Protein AF-A0AAD5Y950-F1 (afdb_monomer)

pLDDT: mean 83.55, std 16.24, range [35.97, 98.5]

Solvent-accessible surface area (backbone atoms only — not comparable to full-atom values): 16868 Å² total; per-residue (Å²): 131,56,74,66,59,50,51,55,51,53,55,61,47,65,78,62,82,44,76,68,54,50,54,53,49,51,51,53,45,54,77,40,96,68,57,59,74,61,50,37,62,61,49,63,76,56,86,84,65,93,49,63,70,56,52,50,48,50,64,71,72,55,84,89,42,69,56,41,51,45,43,50,53,46,39,44,24,75,67,42,60,67,48,40,56,53,43,61,77,67,55,44,64,62,62,46,69,68,49,77,51,74,74,43,32,44,45,32,32,51,43,49,42,55,37,59,72,76,43,86,74,51,77,73,61,47,58,72,66,31,55,71,52,53,51,50,44,55,47,47,25,43,77,24,54,92,76,35,62,68,51,23,45,36,38,51,52,32,53,37,53,49,46,57,55,26,62,76,47,74,68,71,65,35,40,42,68,59,52,46,73,70,31,76,86,44,59,86,40,35,64,54,44,47,52,51,50,51,52,47,60,73,68,60,78,52,68,68,58,50,48,36,47,52,54,49,53,43,52,41,35,72,76,39,38,78,63,53,52,69,67,53,38,52,51,51,46,52,50,41,59,52,45,49,73,69,50,79,54,64,69,59,28,50,51,40,60,61,37,51,62,43,49,50,65,33,43,57,80,93,44,52,67,62,41,52,50,53,53,49,54,52,49,61,50,51,52,53,60,72,68,49,78,83,75,81,86,124

Mean predicted aligned error: 9.03 Å

Secondary structure (DSSP, 8-state):
--HHHHHHHHHHHHTT--HHHHHHHHHHHHHTT--HHHHHHHHTT-TT---HHHHHHHHHH-TT-HHHHHHHHHHHHHH-THHHHHHHHTTHHHHHHT--SHHHHHHHHHHHHHHHHH----HHHHTTT-HHHHHHHHHHHHHHTTT-HHHHHHHHHHHHHHHHHHTTS-SGGGGHHHHHHHSSTTTTTHHHHHHHHHHHHHH---HHHHHHHHHHHHHHHHH-TTSS-HHHHHHHHHHHHHHHHH---HHHHHHHHHHHHHHHHTS-TT-HHHHHHHHHHHHHHHHHHHHS------

Nearest PDB structures (foldseek):
  6r7o-assembly2_B  TM=3.510E-01  e=7.674E-02  Homo sapiens
  4ol0-assembly1_B  TM=3.324E-01  e=1.245E-01  Homo sapiens
  4xri-assembly1_A  TM=3.268E-01  e=7.344E-02  Thermochaetoides thermophila DSM 1495
  5qsz-assembly2_B  TM=3.451E-01  e=1.694E-01  Homo sapiens
  6r7o-assembly1_A  TM=3.311E-01  e=2.872E-01  Homo sapiens

Structure (mmCIF, N/CA/C/O backbone):
data_AF-A0AAD5Y950-F1
#
_entry.id   AF-A0AAD5Y950-F1
#
loop_
_atom_site.group_PDB
_atom_site.id
_atom_site.type_symbol
_atom_site.label_atom_id
_atom_site.label_alt_id
_atom_site.label_comp_id
_atom_site.label_asym_id
_atom_site.label_entity_id
_atom_site.label_seq_id
_atom_site.pdbx_PDB_ins_code
_atom_site.Cartn_x
_atom_site.Cartn_y
_atom_site.Cartn_z
_atom_site.occupancy
_atom_site.B_iso_or_equiv
_atom_site.auth_seq_id
_atom_site.auth_comp_id
_atom_site.auth_asym_id
_atom_site.auth_atom_id
_atom_site.pdbx_PDB_model_num
ATOM 1 N N . MET A 1 1 ? -10.315 -24.194 27.399 1.00 52.53 1 MET A N 1
ATOM 2 C CA . MET A 1 1 ? -11.608 -24.731 26.943 1.00 52.53 1 MET A CA 1
ATOM 3 C C . MET A 1 1 ? -11.400 -25.346 25.569 1.00 52.53 1 MET A C 1
ATOM 5 O O . MET A 1 1 ? -10.593 -24.806 24.816 1.00 52.53 1 MET A O 1
ATOM 9 N N . ASP A 1 2 ? -12.021 -26.486 25.277 1.00 59.81 2 ASP A N 1
ATOM 10 C CA . ASP A 1 2 ? -12.004 -27.083 23.931 1.00 59.81 2 ASP A CA 1
ATOM 11 C C . ASP A 1 2 ? -12.714 -26.119 22.949 1.00 59.81 2 ASP A C 1
ATOM 13 O O . ASP A 1 2 ? -13.765 -25.586 23.311 1.00 59.81 2 ASP A O 1
ATOM 17 N N . PRO A 1 3 ? -12.189 -25.832 21.738 1.00 49.59 3 PRO A N 1
ATOM 18 C CA . PRO A 1 3 ? -12.914 -25.062 20.723 1.00 49.59 3 PRO A CA 1
ATOM 19 C C . PRO A 1 3 ? -14.354 -25.542 20.494 1.00 49.59 3 PRO A C 1
ATOM 21 O O . PRO A 1 3 ? -15.238 -24.721 20.251 1.00 49.59 3 PRO A O 1
ATOM 24 N N . GLN A 1 4 ? -14.599 -26.850 20.627 1.00 54.25 4 GLN A N 1
ATOM 25 C CA . GLN A 1 4 ? -15.937 -27.422 20.507 1.00 54.25 4 GLN A CA 1
ATOM 26 C C . GLN A 1 4 ? -16.846 -27.039 21.684 1.00 54.25 4 GLN A C 1
ATOM 28 O O . GLN A 1 4 ? -18.015 -26.730 21.494 1.00 54.25 4 GLN A O 1
ATOM 33 N N . GLU A 1 5 ? -16.293 -26.972 22.892 1.00 61.84 5 GLU A N 1
ATOM 34 C CA . GLU A 1 5 ? -17.001 -26.551 24.103 1.00 61.84 5 GLU A CA 1
ATOM 35 C C . GLU A 1 5 ? -17.341 -25.050 24.068 1.00 61.84 5 GLU A C 1
ATOM 37 O O . GLU A 1 5 ? -18.404 -24.647 24.538 1.00 61.84 5 GLU A O 1
ATOM 42 N N . LEU A 1 6 ? -16.490 -24.225 23.440 1.00 58.53 6 LEU A N 1
ATOM 43 C CA . LEU A 1 6 ? -16.795 -22.816 23.161 1.00 58.53 6 LEU A CA 1
ATOM 44 C C . LEU A 1 6 ? -17.938 -22.699 22.152 1.00 58.53 6 LEU A C 1
ATOM 46 O O . LEU A 1 6 ? -18.891 -21.974 22.405 1.00 58.53 6 LEU A O 1
ATOM 50 N N . LEU A 1 7 ? -17.881 -23.446 21.048 1.00 54.62 7 LEU A N 1
ATOM 51 C CA . LEU A 1 7 ? -18.958 -23.504 20.054 1.00 54.62 7 LEU A CA 1
ATOM 52 C C . LEU A 1 7 ? -20.296 -23.943 20.665 1.00 54.62 7 LEU A C 1
ATOM 54 O O . LEU A 1 7 ? -21.321 -23.328 20.380 1.00 54.62 7 LEU A O 1
ATOM 58 N N . ASP A 1 8 ? -20.287 -24.947 21.539 1.00 65.69 8 ASP A N 1
ATOM 59 C CA . ASP A 1 8 ? -21.489 -25.439 22.215 1.00 65.69 8 ASP A CA 1
ATOM 60 C C . ASP A 1 8 ? -22.053 -24.411 23.214 1.00 65.69 8 ASP A C 1
ATOM 62 O O . ASP A 1 8 ? -23.272 -24.284 23.361 1.00 65.69 8 ASP A O 1
ATOM 66 N N . GLN A 1 9 ? -21.192 -23.649 23.901 1.00 63.41 9 GLN A N 1
ATOM 67 C CA . GLN A 1 9 ? -21.628 -22.531 24.744 1.00 63.41 9 GLN A CA 1
ATOM 68 C C . GLN A 1 9 ? -22.225 -21.406 23.895 1.00 63.41 9 GLN A C 1
ATOM 70 O O . GLN A 1 9 ? -23.341 -20.969 24.163 1.00 63.41 9 GLN A O 1
ATOM 75 N N . LEU A 1 10 ? -21.545 -21.005 22.822 1.00 56.81 10 LEU A N 1
ATOM 76 C CA . LEU A 1 10 ? -22.013 -19.983 21.883 1.00 56.81 10 LEU A CA 1
ATOM 77 C C . LEU A 1 10 ? -23.361 -20.355 21.246 1.00 56.81 10 LEU A C 1
ATOM 79 O O . LEU A 1 10 ? -24.237 -19.503 21.115 1.00 56.81 10 LEU A O 1
ATOM 83 N N . GLN A 1 11 ? -23.577 -21.633 20.918 1.00 59.22 11 GLN A N 1
ATOM 84 C CA . GLN A 1 11 ? -24.864 -22.129 20.422 1.00 59.22 11 GLN A CA 1
ATOM 85 C C . GLN A 1 11 ? -25.988 -22.029 21.459 1.00 59.22 11 GLN A C 1
ATOM 87 O O . GLN A 1 11 ? -27.122 -21.746 21.083 1.00 59.22 11 GLN A O 1
ATOM 92 N N . LYS A 1 12 ? -25.703 -22.205 22.755 1.00 63.53 12 LYS A N 1
ATOM 93 C CA . LYS A 1 12 ? -26.706 -22.000 23.818 1.00 63.53 12 LYS A CA 1
ATOM 94 C C . LYS A 1 12 ? -27.090 -20.532 23.981 1.00 63.53 12 LYS A C 1
ATOM 96 O O . LYS A 1 12 ? -28.238 -20.241 24.306 1.00 63.53 12 LYS A O 1
ATOM 101 N N . TYR A 1 13 ? -26.149 -19.619 23.755 1.00 59.62 13 TYR A N 1
ATOM 102 C CA . TYR A 1 13 ? -26.415 -18.182 23.791 1.00 59.62 13 TYR A CA 1
ATOM 103 C C . TYR A 1 13 ? -27.156 -17.687 22.539 1.00 59.62 13 TYR A C 1
ATOM 105 O O . TYR A 1 13 ? -27.992 -16.790 22.642 1.00 59.62 13 TYR A O 1
ATOM 113 N N . ARG A 1 14 ? -26.950 -18.335 21.381 1.00 52.62 14 ARG A N 1
ATOM 114 C CA . ARG A 1 14 ? -27.696 -18.083 20.131 1.00 52.62 14 ARG A CA 1
ATOM 115 C C . ARG A 1 14 ? -29.216 -18.123 20.318 1.00 52.62 14 ARG A C 1
ATOM 117 O O . ARG A 1 14 ? -29.930 -17.371 19.669 1.00 52.62 14 ARG A O 1
ATOM 124 N N . GLU A 1 15 ? -29.713 -18.979 21.207 1.00 56.16 15 GLU A N 1
ATOM 125 C CA . GLU A 1 15 ? -31.152 -19.141 21.458 1.00 56.16 15 GLU A CA 1
ATOM 126 C C . GLU A 1 15 ? -31.761 -18.033 22.340 1.00 56.16 15 GLU A C 1
ATOM 128 O O . GLU A 1 15 ? -32.981 -17.989 22.496 1.00 56.16 15 GLU A O 1
ATOM 133 N N . ARG A 1 16 ? -30.941 -17.153 22.937 1.00 58.06 16 ARG A N 1
ATOM 134 C CA . ARG A 1 16 ? -31.380 -16.186 23.960 1.00 58.06 16 ARG A CA 1
ATOM 135 C C . ARG A 1 16 ? -31.439 -14.730 23.487 1.00 58.06 16 ARG A C 1
ATOM 137 O O . ARG A 1 16 ? -32.163 -13.949 24.097 1.00 58.06 16 ARG A O 1
ATOM 144 N N . SER A 1 17 ? -30.768 -14.397 22.379 1.00 56.19 17 SER A N 1
ATOM 145 C CA . SER A 1 17 ? -30.861 -13.121 21.637 1.00 56.19 17 SER A CA 1
ATOM 146 C C . SER A 1 17 ? -30.958 -11.855 22.508 1.00 56.19 17 SER A C 1
ATOM 148 O O . SER A 1 17 ? -31.754 -10.963 22.211 1.00 56.19 17 SER A O 1
ATOM 150 N N . SER A 1 18 ? -30.173 -11.753 23.585 1.00 63.94 18 SER A N 1
ATOM 151 C CA . SER A 1 18 ? -30.116 -10.548 24.420 1.00 63.94 18 SER A CA 1
ATOM 152 C C . SER A 1 18 ? -28.766 -9.830 24.302 1.00 63.94 18 SER A C 1
ATOM 154 O O . SER A 1 18 ? -27.734 -10.435 24.012 1.00 63.94 18 SER A O 1
ATOM 156 N N . ARG A 1 19 ? -28.772 -8.513 24.544 1.00 58.34 19 ARG A N 1
ATOM 157 C CA . ARG A 1 19 ? -27.564 -7.667 24.593 1.00 58.34 19 ARG A CA 1
ATOM 158 C C . ARG A 1 19 ? -26.580 -8.123 25.682 1.00 58.34 19 ARG A C 1
ATOM 160 O O . ARG A 1 19 ? -25.374 -8.030 25.493 1.00 58.34 19 ARG A O 1
ATOM 167 N N . GLU A 1 20 ? -27.092 -8.637 26.797 1.00 63.78 20 GLU A N 1
ATOM 168 C CA . GLU A 1 20 ? -26.299 -9.121 27.936 1.00 63.78 20 GLU A CA 1
ATOM 169 C C . GLU A 1 20 ? -25.560 -10.422 27.592 1.00 63.78 20 GLU A C 1
ATOM 171 O O . GLU A 1 20 ? -24.371 -10.545 27.884 1.00 63.78 20 GLU A O 1
ATOM 176 N N . ASP A 1 21 ? -26.217 -11.336 26.868 1.00 63.41 21 ASP A N 1
ATOM 177 C CA . ASP A 1 21 ? -25.585 -12.560 26.360 1.00 63.41 21 ASP A CA 1
ATOM 178 C C . ASP A 1 21 ? -24.446 -12.238 25.375 1.00 63.41 21 ASP A C 1
ATOM 180 O O . ASP A 1 21 ? -23.424 -12.918 25.358 1.00 63.41 21 ASP A O 1
ATOM 184 N N . PHE A 1 22 ? -24.580 -11.180 24.566 1.00 62.47 22 PHE A N 1
ATOM 185 C CA . PHE A 1 22 ? -23.527 -10.756 23.636 1.00 62.47 22 PHE A CA 1
ATOM 186 C C . PHE A 1 22 ? -22.272 -10.243 24.353 1.00 62.47 22 PHE A C 1
ATOM 188 O O . PHE A 1 22 ? -21.157 -10.585 23.958 1.00 62.47 22 PHE A O 1
ATOM 195 N N . ILE A 1 23 ? -22.440 -9.459 25.420 1.00 62.59 23 ILE A N 1
ATOM 196 C CA . ILE A 1 23 ? -21.320 -8.984 26.243 1.00 62.59 23 ILE A CA 1
ATOM 197 C C . ILE A 1 23 ? -20.610 -10.175 26.897 1.00 62.59 23 ILE A C 1
ATOM 199 O O . ILE A 1 23 ? -19.383 -10.235 26.877 1.00 62.59 23 ILE A O 1
ATOM 203 N N . GLU A 1 24 ? -21.364 -11.155 27.402 1.00 66.50 24 GLU A N 1
ATOM 204 C CA . GLU A 1 24 ? -20.800 -12.367 28.005 1.00 66.50 24 GLU A CA 1
ATOM 205 C C . GLU A 1 24 ? -20.052 -13.229 26.970 1.00 66.50 24 GLU A C 1
ATOM 207 O O . GLU A 1 24 ? -18.963 -13.724 27.255 1.00 66.50 24 GLU A O 1
ATOM 212 N N . ILE A 1 25 ? -20.568 -13.337 25.737 1.00 66.44 25 ILE A N 1
ATOM 213 C CA . ILE A 1 25 ? -19.871 -13.974 24.607 1.00 66.44 25 ILE A CA 1
ATOM 214 C C . ILE A 1 25 ? -18.559 -13.255 24.288 1.00 66.44 25 ILE A C 1
ATOM 216 O O . ILE A 1 25 ? -17.538 -13.914 24.097 1.00 66.44 25 ILE A O 1
ATOM 220 N N . LEU A 1 26 ? -18.574 -11.925 24.187 1.00 62.69 26 LEU A N 1
ATOM 221 C CA . LEU A 1 26 ? -17.378 -11.152 23.866 1.00 62.69 26 LEU A CA 1
ATOM 222 C C . LEU A 1 26 ? -16.332 -11.237 24.981 1.00 62.69 26 LEU A C 1
ATOM 224 O O . LEU A 1 26 ? -15.149 -11.367 24.671 1.00 62.69 26 LEU A O 1
ATOM 228 N N . ASP A 1 27 ? -16.749 -11.234 26.249 1.00 64.25 27 ASP A N 1
ATOM 229 C CA . ASP A 1 27 ? -15.859 -11.458 27.391 1.00 64.25 27 ASP A CA 1
ATOM 230 C C . ASP A 1 27 ? -15.245 -12.866 27.328 1.00 64.25 27 ASP A C 1
ATOM 232 O O . ASP A 1 27 ? -14.020 -13.010 27.352 1.00 64.25 27 ASP A O 1
ATOM 236 N N . LEU A 1 28 ? -16.058 -13.902 27.082 1.00 64.56 28 LEU A N 1
ATOM 237 C CA . LEU A 1 28 ? -15.573 -15.266 26.850 1.00 64.56 28 LEU A CA 1
ATOM 238 C C . LEU A 1 28 ? -14.563 -15.318 25.700 1.00 64.56 28 LEU A C 1
ATOM 240 O O . LEU A 1 28 ? -13.475 -15.868 25.853 1.00 64.56 28 LEU A O 1
ATOM 244 N N . VAL A 1 29 ? -14.877 -14.728 24.548 1.00 62.72 29 VAL A N 1
ATOM 245 C CA . VAL A 1 29 ? -13.967 -14.731 23.400 1.00 62.72 29 VAL A CA 1
ATOM 246 C C . VAL A 1 29 ? -12.700 -13.922 23.682 1.00 62.72 29 VAL A C 1
ATOM 248 O O . VAL A 1 29 ? -11.631 -14.338 23.255 1.00 62.72 29 VAL A O 1
ATOM 251 N N . SER A 1 30 ? -12.756 -12.830 24.446 1.00 58.62 30 SER A N 1
ATOM 252 C CA . SER A 1 30 ? -11.560 -12.066 24.833 1.00 58.62 30 SER A CA 1
ATOM 253 C C . SER A 1 30 ? -10.592 -12.881 25.709 1.00 58.62 30 SER A C 1
ATOM 255 O O . SER A 1 30 ? -9.366 -12.743 25.603 1.00 58.62 30 SER A O 1
ATOM 257 N N . GLN A 1 31 ? -11.142 -13.783 26.530 1.00 62.22 31 GLN A N 1
ATOM 258 C CA . GLN A 1 31 ? -10.400 -14.670 27.426 1.00 62.22 31 GLN A CA 1
ATOM 259 C C . GLN A 1 31 ? -9.762 -15.860 26.690 1.00 62.22 31 GLN A C 1
ATOM 261 O O . GLN A 1 31 ? -8.822 -16.474 27.205 1.00 62.22 31 GLN A O 1
ATOM 266 N N . TYR A 1 32 ? -10.221 -16.179 25.474 1.00 61.38 32 TYR A N 1
ATOM 267 C CA . TYR A 1 32 ? -9.744 -17.319 24.691 1.00 61.38 32 TYR A CA 1
ATOM 268 C C . TYR A 1 32 ? -9.110 -16.890 23.361 1.00 61.38 32 TYR A C 1
ATOM 270 O O . TYR A 1 32 ? -9.490 -15.928 22.713 1.00 61.38 32 TYR A O 1
ATOM 278 N N . ASN A 1 33 ? -8.106 -17.636 22.900 1.00 53.38 33 ASN A N 1
ATOM 279 C CA . ASN A 1 33 ? -7.397 -17.333 21.652 1.00 53.38 33 ASN A CA 1
ATOM 280 C C . ASN A 1 33 ? -8.192 -17.871 20.439 1.00 53.38 33 ASN A C 1
ATOM 282 O O . ASN A 1 33 ? -7.744 -18.778 19.737 1.00 53.38 33 ASN A O 1
ATOM 286 N N . VAL A 1 34 ? -9.422 -17.382 20.266 1.00 57.78 34 VAL A N 1
ATOM 287 C CA . VAL A 1 34 ? -10.387 -17.844 19.256 1.00 57.78 34 VAL A CA 1
ATOM 288 C C . VAL A 1 34 ? -9.958 -17.360 17.870 1.00 57.78 34 VAL A C 1
ATOM 290 O O . VAL A 1 34 ? -9.510 -16.226 17.713 1.00 57.78 34 VAL A O 1
ATOM 293 N N . SER A 1 35 ? -10.061 -18.214 16.847 1.00 55.47 35 SER A N 1
ATOM 294 C CA . SER A 1 35 ? -9.712 -17.801 15.483 1.00 55.47 35 SER A CA 1
ATOM 295 C C . SER A 1 35 ? -10.759 -16.847 14.897 1.00 55.47 35 SER A C 1
ATOM 297 O O . SER A 1 35 ? -11.955 -16.993 15.155 1.00 55.47 35 SER A O 1
ATOM 299 N N . LEU A 1 36 ? -10.302 -15.913 14.055 1.00 52.31 36 LEU A N 1
ATOM 300 C CA . LEU A 1 36 ? -11.127 -14.894 13.387 1.00 52.31 36 LEU A CA 1
ATOM 301 C C . LEU A 1 36 ? -12.373 -15.495 12.715 1.00 52.31 36 LEU A C 1
ATOM 303 O O . LEU A 1 36 ? -13.484 -15.012 12.884 1.00 52.31 36 LEU A O 1
ATOM 307 N N . ARG A 1 37 ? -12.202 -16.645 12.057 1.00 52.09 37 ARG A N 1
ATOM 308 C CA . ARG A 1 37 ? -13.276 -17.365 11.365 1.00 52.09 37 ARG A CA 1
ATOM 309 C C . ARG A 1 37 ? -14.414 -17.827 12.285 1.00 52.09 37 ARG A C 1
ATOM 311 O O . ARG A 1 37 ? -15.555 -17.903 11.848 1.00 52.09 37 ARG A O 1
ATOM 318 N N . HIS A 1 38 ? -14.123 -18.171 13.541 1.00 56.59 38 HIS A N 1
ATOM 319 C CA . HIS A 1 38 ? -15.171 -18.534 14.501 1.00 56.59 38 HIS A CA 1
ATOM 320 C C . HIS A 1 38 ? -15.891 -17.290 15.030 1.00 56.59 38 HIS A C 1
ATOM 322 O O . HIS A 1 38 ? -17.100 -17.334 15.222 1.00 56.59 38 HIS A O 1
ATOM 328 N N . LEU A 1 39 ? -15.169 -16.178 15.201 1.00 59.19 39 LEU A N 1
ATOM 329 C CA . LEU A 1 39 ? -15.743 -14.879 15.557 1.00 59.19 39 LEU A CA 1
ATOM 330 C C . LEU A 1 39 ? -16.71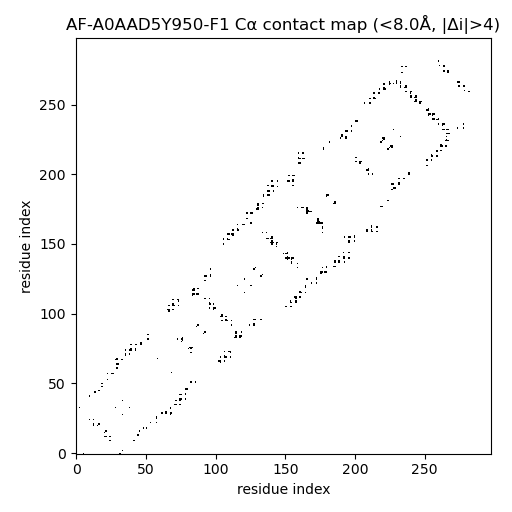3 -14.365 14.487 1.00 59.19 39 LEU A C 1
ATOM 332 O O . LEU A 1 39 ? -17.823 -13.962 14.819 1.00 59.19 39 LEU A O 1
ATOM 336 N N . GLU A 1 40 ? -16.342 -14.456 13.210 1.00 53.97 40 GLU A N 1
ATOM 337 C CA . GLU A 1 40 ? -17.200 -14.063 12.085 1.00 53.97 40 GLU A CA 1
ATOM 338 C C . GLU A 1 40 ? -18.546 -14.808 12.084 1.00 53.97 40 GLU A C 1
ATOM 340 O O . GLU A 1 40 ? -19.587 -14.184 11.894 1.00 53.97 40 GLU A O 1
ATOM 345 N N . ILE A 1 41 ? -18.546 -16.119 12.367 1.00 57.78 41 ILE A N 1
ATOM 346 C CA . ILE A 1 41 ? -19.772 -16.937 12.441 1.00 57.78 41 ILE A CA 1
ATOM 347 C C . ILE A 1 41 ? -20.681 -16.480 13.590 1.00 57.78 41 ILE A C 1
ATOM 349 O O . ILE A 1 41 ? -21.8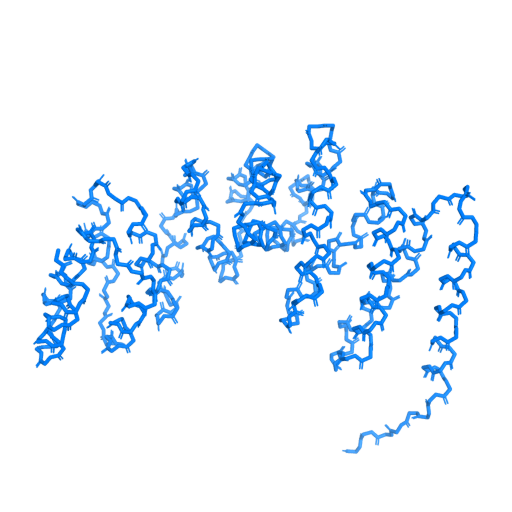98 -16.436 13.431 1.00 57.78 41 ILE A O 1
ATOM 353 N N . ILE A 1 42 ? -20.102 -16.145 14.745 1.00 57.91 42 ILE A N 1
ATOM 354 C CA . ILE A 1 42 ? -20.854 -15.695 15.925 1.00 57.91 42 ILE A CA 1
ATOM 355 C C . ILE A 1 42 ? -21.499 -14.336 15.656 1.00 57.91 42 ILE A C 1
ATOM 357 O O . ILE A 1 42 ? -22.654 -14.115 16.002 1.00 57.91 42 ILE A O 1
ATOM 361 N N . ILE A 1 43 ? -20.752 -13.429 15.029 1.00 59.16 43 ILE A N 1
ATOM 362 C CA . ILE A 1 43 ? -21.172 -12.045 14.828 1.00 59.16 43 ILE A CA 1
ATOM 363 C C . ILE A 1 43 ? -22.218 -11.919 13.710 1.00 59.16 43 ILE A C 1
ATOM 365 O O . ILE A 1 43 ? -23.137 -11.111 13.839 1.00 59.16 43 ILE A O 1
ATOM 369 N N . GLN A 1 44 ? -22.127 -12.719 12.638 1.00 56.97 44 GLN A N 1
ATOM 370 C CA . GLN A 1 44 ? -23.086 -12.700 11.517 1.00 56.97 44 GLN A CA 1
ATOM 371 C C . GLN A 1 44 ? -24.547 -12.917 11.945 1.00 56.97 44 GLN A C 1
ATOM 373 O O . GLN A 1 44 ? -25.467 -12.488 11.252 1.00 56.97 44 GLN A O 1
ATOM 378 N N . GLU A 1 45 ? -24.771 -13.538 13.100 1.00 54.97 45 GLU A N 1
ATOM 379 C CA . GLU A 1 45 ? -26.099 -13.824 13.645 1.00 54.97 45 GLU A CA 1
ATOM 380 C C . GLU A 1 45 ? -26.683 -12.655 14.477 1.00 54.97 45 GLU A C 1
ATOM 382 O O . GLU A 1 45 ? -27.818 -12.743 14.936 1.00 54.97 45 GLU A O 1
ATOM 387 N N . ILE A 1 46 ? -25.944 -11.549 14.672 1.00 55.62 46 ILE A N 1
ATOM 388 C CA . ILE A 1 46 ? -26.243 -10.487 15.664 1.00 55.62 46 ILE A CA 1
ATOM 389 C C . ILE A 1 46 ? -26.506 -9.129 14.973 1.00 55.62 46 ILE A C 1
ATOM 391 O O . ILE A 1 46 ? -26.144 -8.058 15.448 1.00 55.62 46 ILE A O 1
ATOM 395 N N . HIS A 1 47 ? -27.171 -9.155 13.817 1.00 52.06 47 HIS A N 1
ATOM 396 C CA . HIS A 1 47 ? -27.360 -7.990 12.938 1.00 52.06 47 HIS A CA 1
ATOM 397 C C . HIS A 1 47 ? -28.231 -6.840 13.504 1.00 52.06 47 HIS A C 1
ATOM 399 O O . HIS A 1 47 ? -28.382 -5.818 12.832 1.00 52.06 47 HIS A O 1
ATOM 405 N N . GLU A 1 48 ? -28.820 -6.982 14.699 1.00 51.25 48 GLU A N 1
ATOM 406 C CA . GLU A 1 48 ? -29.930 -6.132 15.170 1.00 51.25 48 GLU A CA 1
ATOM 407 C C . GLU A 1 48 ? -29.597 -5.128 16.291 1.00 51.25 48 GLU A C 1
ATOM 409 O O . GLU A 1 48 ? -30.445 -4.298 16.620 1.00 51.25 48 GLU A O 1
ATOM 414 N N . PHE A 1 49 ? -28.390 -5.130 16.867 1.00 55.19 49 PHE A N 1
ATOM 415 C CA . PHE A 1 49 ? -28.088 -4.295 18.040 1.00 55.19 49 PHE A CA 1
ATOM 416 C C . PHE A 1 49 ? -27.102 -3.150 17.743 1.00 55.19 49 PHE A C 1
ATOM 418 O O . PHE A 1 49 ? -26.073 -3.346 17.098 1.00 55.19 49 PHE A O 1
ATOM 425 N N . ASP A 1 50 ? -27.378 -1.947 18.265 1.00 58.25 50 ASP A N 1
ATOM 426 C CA . ASP A 1 50 ? -26.397 -0.850 18.324 1.00 58.25 50 ASP A CA 1
ATOM 427 C C . ASP A 1 50 ? -25.412 -1.107 19.477 1.00 58.25 50 ASP A C 1
ATOM 429 O O . ASP A 1 50 ? -25.567 -0.605 20.587 1.00 58.25 50 ASP A O 1
ATOM 433 N N . ILE A 1 51 ? -24.440 -1.980 19.215 1.00 61.59 51 ILE A N 1
ATOM 434 C CA . ILE A 1 51 ? -23.491 -2.535 20.200 1.00 61.59 51 ILE A CA 1
ATOM 435 C C . ILE A 1 51 ? -22.205 -1.724 20.347 1.00 61.59 51 ILE A C 1
ATOM 437 O O . ILE A 1 51 ? -21.287 -2.152 21.038 1.00 61.59 51 ILE A O 1
ATOM 441 N N . PHE A 1 52 ? -22.084 -0.568 19.690 1.00 57.97 52 PHE A N 1
ATOM 442 C CA . PHE A 1 52 ? -20.810 0.157 19.673 1.00 57.97 52 PHE A CA 1
ATOM 443 C C . PHE A 1 52 ? -20.375 0.637 21.063 1.00 57.97 52 PHE A C 1
ATOM 445 O O . PHE A 1 52 ? -19.212 0.478 21.425 1.00 57.97 52 PHE A O 1
ATOM 452 N N . ASP A 1 53 ? -21.310 1.142 21.870 1.00 60.59 53 ASP A N 1
ATOM 453 C CA . ASP A 1 53 ? -21.013 1.557 23.245 1.00 60.59 53 ASP A CA 1
ATOM 454 C C . ASP A 1 53 ? -20.622 0.361 24.134 1.00 60.59 53 ASP A C 1
ATOM 456 O O . ASP A 1 53 ? -19.780 0.502 25.019 1.00 60.59 53 ASP A O 1
ATOM 460 N N . ASP A 1 54 ? -21.161 -0.833 23.862 1.00 58.66 54 ASP A N 1
ATOM 461 C CA . ASP A 1 54 ? -20.792 -2.064 24.578 1.00 58.66 54 ASP A CA 1
ATOM 462 C C . ASP A 1 54 ? -19.409 -2.561 24.162 1.00 58.66 54 ASP A C 1
ATOM 464 O O . ASP A 1 54 ? -18.602 -2.935 25.006 1.00 58.66 54 ASP A O 1
ATOM 468 N N . ILE A 1 55 ? -19.096 -2.501 22.865 1.00 58.72 55 ILE A N 1
ATOM 469 C CA . ILE A 1 55 ? -17.760 -2.785 22.333 1.00 58.72 55 ILE A CA 1
ATOM 470 C C . ILE A 1 55 ? -16.743 -1.837 22.969 1.00 58.72 55 ILE A C 1
ATOM 472 O O . ILE A 1 55 ? -15.655 -2.267 23.346 1.00 58.72 55 ILE A O 1
ATOM 476 N N . LYS A 1 56 ? -17.091 -0.559 23.141 1.00 58.41 56 LYS A N 1
ATOM 477 C CA . LYS A 1 56 ? -16.248 0.429 23.817 1.00 58.41 56 LYS A CA 1
ATOM 478 C C . LYS A 1 56 ? -16.045 0.112 25.298 1.00 58.41 56 LYS A C 1
ATOM 480 O O . LYS A 1 56 ? -14.947 0.304 25.817 1.00 58.41 56 LYS A O 1
ATOM 485 N N . LEU A 1 57 ? -17.077 -0.378 25.980 1.00 56.22 57 LEU A N 1
ATOM 486 C CA . LEU A 1 57 ? -16.976 -0.815 27.372 1.00 56.22 57 LEU A CA 1
ATOM 487 C C . LEU A 1 57 ? -16.037 -2.027 27.496 1.00 56.22 57 LEU A C 1
ATOM 489 O O . LEU A 1 57 ? -15.105 -2.011 28.291 1.00 56.22 57 LEU A O 1
ATOM 493 N N . ILE A 1 58 ? -16.205 -3.021 26.621 1.00 52.38 58 ILE A N 1
ATOM 494 C CA . ILE A 1 58 ? -15.402 -4.253 26.580 1.00 52.38 58 ILE A CA 1
ATOM 495 C C . ILE A 1 58 ? -13.938 -3.945 26.241 1.00 52.38 58 ILE A C 1
ATOM 497 O O . ILE A 1 58 ? -13.026 -4.405 26.923 1.00 52.38 58 ILE A O 1
ATOM 501 N N . THR A 1 59 ? -13.700 -3.109 25.229 1.00 53.47 59 THR A N 1
ATOM 502 C CA . THR A 1 59 ? -12.346 -2.721 24.803 1.00 53.47 59 THR A CA 1
ATOM 503 C C . THR A 1 59 ? -11.612 -1.860 25.836 1.00 53.47 59 THR A C 1
ATOM 505 O O . THR A 1 59 ? -10.391 -1.982 25.944 1.00 53.47 59 THR A O 1
ATOM 508 N N . ASN A 1 60 ? -12.320 -1.034 26.620 1.00 53.00 60 ASN A N 1
ATOM 509 C CA . ASN A 1 60 ? -11.726 -0.216 27.686 1.00 53.00 60 ASN A CA 1
ATOM 510 C C . ASN A 1 60 ? -11.522 -0.971 29.011 1.00 53.00 60 ASN A C 1
ATOM 512 O O . ASN A 1 60 ? -10.599 -0.630 29.752 1.00 53.00 60 ASN A O 1
ATOM 516 N N . GLU A 1 61 ? -12.352 -1.970 29.330 1.00 48.84 61 GLU A N 1
ATOM 517 C CA . GLU A 1 61 ? -12.294 -2.687 30.614 1.00 48.84 61 GLU A CA 1
ATOM 518 C C . GLU A 1 61 ? -11.393 -3.942 30.597 1.00 48.84 61 GLU A C 1
ATOM 520 O O . GLU A 1 61 ? -10.906 -4.352 31.652 1.00 48.84 61 GLU A O 1
ATOM 525 N N . LEU A 1 62 ? -11.066 -4.518 29.431 1.00 45.16 62 LEU A N 1
ATOM 526 C CA . LEU A 1 62 ? -10.297 -5.773 29.323 1.00 45.16 62 LEU A CA 1
ATOM 527 C C . LEU A 1 62 ? -8.874 -5.571 28.776 1.00 45.16 62 LEU A C 1
ATOM 529 O O . LEU A 1 62 ? -8.533 -5.916 27.649 1.00 45.16 62 LEU A O 1
ATOM 533 N N . TYR A 1 63 ? -7.972 -5.066 29.612 1.00 51.28 63 TYR A N 1
ATOM 534 C CA . TYR A 1 63 ? -6.594 -4.755 29.209 1.00 51.28 63 TYR A CA 1
ATOM 535 C C . TYR A 1 63 ? -5.546 -5.894 29.076 1.00 51.28 63 TYR A C 1
ATOM 537 O O . TYR A 1 63 ? -4.378 -5.540 28.897 1.00 51.28 63 TYR A O 1
ATOM 545 N N . PRO A 1 64 ? -5.810 -7.223 29.111 1.00 59.00 64 PRO A N 1
ATOM 546 C CA . PRO A 1 64 ? -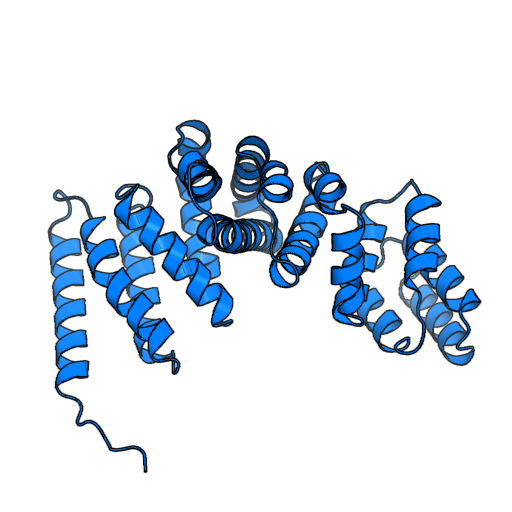4.703 -8.163 28.915 1.00 59.00 64 PRO A CA 1
ATOM 547 C C . PRO A 1 64 ? -4.451 -8.595 27.456 1.00 59.00 64 PRO A C 1
ATOM 549 O O . PRO A 1 64 ? -3.363 -9.108 27.198 1.00 59.00 64 PRO A O 1
ATOM 552 N N . ASN A 1 65 ? -5.382 -8.428 26.498 1.00 72.44 65 ASN A N 1
ATOM 553 C CA . ASN A 1 65 ? -5.255 -9.062 25.169 1.00 72.44 65 ASN A CA 1
ATOM 554 C C . ASN A 1 65 ? -5.679 -8.171 23.979 1.00 72.44 65 ASN A C 1
ATOM 556 O O . ASN A 1 65 ? -6.741 -8.355 23.382 1.00 72.44 65 ASN A O 1
ATOM 560 N N . VAL A 1 66 ? -4.799 -7.247 23.577 1.00 79.44 66 VAL A N 1
ATOM 561 C CA . VAL A 1 66 ? -4.993 -6.347 22.418 1.00 79.44 66 VAL A CA 1
ATOM 562 C C . VAL A 1 66 ? -5.316 -7.125 21.135 1.00 79.44 66 VAL A C 1
ATOM 564 O O . VAL A 1 66 ? -6.184 -6.722 20.362 1.00 79.44 66 VAL A O 1
ATOM 567 N N . SER A 1 67 ? -4.686 -8.284 20.919 1.00 80.06 67 SER A N 1
ATOM 568 C CA . SER A 1 67 ? -4.935 -9.111 19.731 1.00 80.06 67 SER A CA 1
ATOM 569 C C . SER A 1 67 ? -6.381 -9.612 19.636 1.00 80.06 67 SER A C 1
ATOM 571 O O . SER A 1 67 ? -6.905 -9.707 18.522 1.00 80.06 67 SER A O 1
ATOM 573 N N . ALA A 1 68 ? -7.026 -9.945 20.758 1.00 75.44 68 ALA A N 1
ATOM 574 C CA . ALA A 1 68 ? -8.423 -10.375 20.754 1.00 75.44 68 ALA A CA 1
ATOM 575 C C . ALA A 1 68 ? -9.352 -9.215 20.379 1.00 75.44 68 ALA A C 1
ATOM 577 O O . ALA A 1 68 ? -10.217 -9.382 19.521 1.00 75.44 68 ALA A O 1
ATOM 578 N N . HIS A 1 69 ? -9.111 -8.022 20.929 1.00 78.25 69 HIS A N 1
ATOM 579 C CA . HIS A 1 69 ? -9.892 -6.827 20.606 1.00 78.25 69 HIS A CA 1
ATOM 580 C C . HIS A 1 69 ? -9.819 -6.456 19.130 1.00 78.25 69 HIS A C 1
ATOM 582 O O . HIS A 1 69 ? -10.856 -6.275 18.499 1.00 78.25 69 HIS A O 1
ATOM 588 N N . LEU A 1 70 ? -8.617 -6.408 18.550 1.00 85.44 70 LEU A N 1
ATOM 589 C CA . LEU A 1 70 ? -8.470 -6.109 17.124 1.00 85.44 70 LEU A CA 1
ATOM 590 C C . LEU A 1 70 ? -9.179 -7.147 16.247 1.00 85.44 70 LEU A C 1
ATOM 592 O O . LEU A 1 70 ? -9.818 -6.785 15.264 1.00 85.44 70 LEU A O 1
ATOM 596 N N . SER A 1 71 ? -9.105 -8.428 16.622 1.00 82.56 71 SER A N 1
ATOM 597 C CA . SER A 1 71 ? -9.783 -9.509 15.894 1.00 82.56 71 SER A CA 1
ATOM 598 C C . SER A 1 71 ? -11.306 -9.368 15.954 1.00 82.56 71 SER A C 1
ATOM 600 O O . SER A 1 71 ? -11.982 -9.555 14.942 1.00 82.56 71 SER A O 1
ATOM 602 N N . ILE A 1 72 ? -11.839 -9.018 17.128 1.00 79.62 72 ILE A N 1
ATOM 603 C CA . ILE A 1 72 ? -13.263 -8.751 17.347 1.00 79.62 72 ILE A CA 1
ATOM 604 C C . ILE A 1 72 ? -13.704 -7.545 16.514 1.00 79.62 72 ILE A C 1
ATOM 606 O O . ILE A 1 72 ? -14.663 -7.666 15.763 1.00 79.62 72 ILE A O 1
ATOM 610 N N . LEU A 1 73 ? -12.985 -6.420 16.580 1.00 84.19 73 LEU A N 1
ATOM 611 C CA . LEU A 1 73 ? -13.304 -5.205 15.822 1.00 84.19 73 LEU A CA 1
ATOM 612 C C . LEU A 1 73 ? -13.277 -5.435 14.309 1.00 84.19 73 LEU A C 1
ATOM 614 O O . LEU A 1 73 ? -14.187 -4.994 13.609 1.00 84.19 73 LEU A O 1
ATOM 618 N N . LEU A 1 74 ? -12.269 -6.156 13.813 1.00 87.69 74 LEU A N 1
ATOM 619 C CA . LEU A 1 74 ? -12.161 -6.501 12.399 1.00 87.69 74 LEU A CA 1
ATOM 620 C C . LEU A 1 74 ? -13.349 -7.363 11.950 1.00 87.69 74 LEU A C 1
ATOM 622 O O . LEU A 1 74 ? -14.032 -7.007 10.994 1.00 87.69 74 LEU A O 1
ATOM 626 N N . SER A 1 75 ? -13.644 -8.437 12.689 1.00 80.81 75 SER A N 1
ATOM 627 C CA . SER A 1 75 ? -14.764 -9.343 12.386 1.00 80.81 75 SER A CA 1
ATOM 628 C C . SER A 1 75 ? -16.115 -8.626 12.471 1.00 80.81 75 SER A C 1
ATOM 630 O O . SER A 1 75 ? -16.997 -8.836 11.641 1.00 80.81 75 SER A O 1
ATOM 632 N N . LEU A 1 76 ? -16.275 -7.751 13.465 1.00 77.12 76 LEU A N 1
ATOM 633 C CA . LEU A 1 76 ? -17.478 -6.955 13.667 1.00 77.12 76 LEU A CA 1
ATOM 634 C C . LEU A 1 76 ? -17.707 -5.964 12.540 1.00 77.12 76 LEU A C 1
ATOM 636 O O . LEU A 1 76 ? -18.831 -5.860 12.060 1.00 77.12 76 LEU A O 1
ATOM 640 N N . GLY A 1 77 ? -16.670 -5.263 12.092 1.00 83.75 77 GLY A N 1
ATOM 641 C CA . GLY A 1 77 ? -16.800 -4.323 10.988 1.00 83.75 77 GLY A CA 1
ATOM 642 C C . GLY A 1 77 ? -17.151 -4.994 9.656 1.00 83.75 77 GLY A C 1
ATOM 643 O O . GLY A 1 77 ? -17.916 -4.418 8.886 1.00 83.75 77 GLY A O 1
ATOM 644 N N . HIS A 1 78 ? -16.720 -6.239 9.420 1.00 83.50 78 HIS A N 1
ATOM 645 C CA . HIS A 1 78 ? -17.150 -7.004 8.241 1.00 83.50 78 HIS A CA 1
ATOM 646 C C . HIS A 1 78 ? -18.658 -7.303 8.245 1.00 83.50 78 HIS A C 1
ATOM 648 O O . HIS A 1 78 ? -19.280 -7.346 7.185 1.00 83.50 78 HIS A O 1
ATOM 654 N N . VAL A 1 79 ? -19.258 -7.500 9.423 1.00 77.50 79 VAL A N 1
ATOM 655 C CA . VAL A 1 79 ? -20.701 -7.765 9.558 1.00 77.50 79 VAL A CA 1
ATOM 656 C C . VAL A 1 79 ? -21.506 -6.468 9.651 1.00 77.50 79 VAL A C 1
ATOM 658 O O . VAL A 1 79 ? -22.574 -6.338 9.056 1.00 77.50 79 VAL A O 1
ATOM 661 N N . VAL A 1 80 ? -20.980 -5.478 10.370 1.00 77.88 80 VAL A N 1
ATOM 662 C CA . VAL A 1 80 ? -21.608 -4.180 10.615 1.00 77.88 80 VAL A CA 1
ATOM 663 C C . VAL A 1 80 ? -20.645 -3.066 10.175 1.00 77.88 80 VAL A C 1
ATOM 665 O O . VAL A 1 80 ? -19.971 -2.465 11.013 1.00 77.88 80 VAL A O 1
ATOM 668 N N . PRO A 1 81 ? -20.606 -2.706 8.874 1.00 79.50 81 PRO A N 1
ATOM 669 C CA . PRO A 1 81 ? -19.632 -1.744 8.329 1.00 79.50 81 PRO A CA 1
ATOM 670 C C . PRO A 1 81 ? -19.667 -0.346 8.960 1.00 79.50 81 PRO A C 1
ATOM 672 O O . PRO A 1 81 ? -18.696 0.404 8.889 1.00 79.50 81 PRO A O 1
ATOM 675 N N . ASN A 1 82 ? -20.776 0.024 9.611 1.00 80.75 82 ASN A N 1
ATOM 676 C CA . ASN A 1 82 ? -20.865 1.269 10.378 1.00 80.75 82 ASN A CA 1
ATOM 677 C C . ASN A 1 82 ? -19.887 1.315 11.562 1.00 80.75 82 ASN A C 1
ATOM 679 O O . ASN A 1 82 ? -19.567 2.410 12.017 1.00 80.75 82 ASN A O 1
ATOM 683 N N . ILE A 1 83 ? -19.397 0.168 12.041 1.00 82.38 83 ILE A N 1
ATOM 684 C CA . ILE A 1 83 ? -18.382 0.110 13.096 1.00 82.38 83 ILE A CA 1
ATOM 685 C C . ILE A 1 83 ? -17.097 0.786 12.631 1.00 82.38 83 ILE A C 1
ATOM 687 O O . ILE A 1 83 ? -16.559 1.591 13.379 1.00 82.38 83 ILE A O 1
ATOM 691 N N . TYR A 1 84 ? -16.654 0.570 11.388 1.00 88.81 84 TYR A N 1
ATOM 692 C CA . TYR A 1 84 ? -15.461 1.245 10.869 1.00 88.81 84 TYR A CA 1
ATOM 693 C C . TYR A 1 84 ? -15.603 2.768 10.881 1.00 88.81 84 TYR A C 1
ATOM 695 O O . TYR A 1 84 ? -14.699 3.458 11.338 1.00 88.81 84 TYR A O 1
ATOM 703 N N . ARG A 1 85 ? -16.773 3.298 10.497 1.00 86.00 85 ARG A N 1
ATOM 704 C CA . ARG A 1 85 ? -17.039 4.746 10.570 1.00 86.00 85 ARG A CA 1
ATOM 705 C C . ARG A 1 85 ? -16.942 5.271 12.000 1.00 86.00 85 ARG A C 1
ATOM 707 O O . ARG A 1 85 ? -16.269 6.266 12.234 1.00 86.00 85 ARG A O 1
ATOM 714 N N . LYS A 1 86 ? -17.561 4.571 12.955 1.00 82.94 86 LYS A N 1
ATOM 715 C CA . LYS A 1 86 ? -17.501 4.957 14.370 1.00 82.94 86 LYS A CA 1
ATOM 716 C C . LYS A 1 86 ? -16.071 4.874 14.930 1.00 82.94 86 LYS A C 1
ATOM 718 O O . LYS A 1 86 ? -15.686 5.722 15.723 1.00 82.94 86 LYS A O 1
ATOM 723 N N . LEU A 1 87 ? -15.265 3.898 14.502 1.00 86.69 87 LEU A N 1
ATOM 724 C CA . LEU A 1 87 ? -13.847 3.819 14.876 1.00 86.69 87 LEU A CA 1
ATOM 725 C C . LEU A 1 87 ? -13.045 5.015 14.333 1.00 86.69 87 LEU A C 1
ATOM 727 O O . LEU A 1 87 ? -12.186 5.536 15.041 1.00 86.69 87 LEU A O 1
ATOM 731 N N . CYS A 1 88 ? -13.337 5.485 13.116 1.00 87.62 88 CYS A N 1
ATOM 732 C CA . CYS A 1 88 ? -12.721 6.702 12.578 1.00 87.62 88 CYS A CA 1
ATOM 733 C C . CYS A 1 88 ? -13.078 7.947 13.405 1.00 87.62 88 CYS A C 1
ATOM 735 O O . CYS A 1 88 ? -12.193 8.748 13.694 1.00 87.62 88 CYS A O 1
ATOM 737 N N . ASP A 1 89 ? -14.335 8.077 13.842 1.00 83.94 89 ASP A N 1
ATOM 738 C CA . ASP A 1 89 ? -14.793 9.211 14.660 1.00 83.94 89 ASP A CA 1
ATOM 739 C C . ASP A 1 89 ? -14.115 9.274 16.048 1.00 83.94 89 ASP A C 1
ATOM 741 O O . ASP A 1 89 ? -14.050 10.340 16.662 1.00 83.94 89 ASP A O 1
ATOM 745 N N . GLU A 1 90 ? -13.597 8.146 16.548 1.00 79.69 90 GLU A N 1
ATOM 746 C CA . GLU A 1 90 ? -12.981 8.023 17.878 1.00 79.69 90 GLU A CA 1
ATOM 747 C C . GLU A 1 90 ? -11.438 8.014 17.880 1.00 79.69 90 GLU A C 1
ATOM 749 O O . GLU A 1 90 ? -10.835 7.613 18.873 1.00 79.69 90 GLU A O 1
ATOM 754 N N . ASP A 1 91 ? -10.784 8.463 16.802 1.00 82.12 91 ASP A N 1
ATOM 755 C CA . ASP A 1 91 ? -9.312 8.573 16.700 1.00 82.12 91 ASP A CA 1
ATOM 756 C C . ASP A 1 91 ? -8.557 7.241 16.920 1.00 82.12 91 ASP A C 1
ATOM 758 O O . ASP A 1 91 ? -7.461 7.169 17.485 1.00 82.12 91 ASP A O 1
ATOM 762 N N . TRP A 1 92 ? -9.124 6.136 16.422 1.00 88.31 92 TRP A N 1
ATOM 763 C CA . TRP A 1 92 ? -8.459 4.828 16.477 1.00 88.31 92 TRP A CA 1
ATOM 764 C C . TRP A 1 92 ? -7.168 4.759 15.653 1.00 88.31 92 TRP A C 1
ATOM 766 O O . TRP A 1 92 ? -6.354 3.863 15.873 1.00 88.31 92 TRP A O 1
ATOM 776 N N . PHE A 1 93 ? -6.931 5.698 14.735 1.00 92.88 93 PHE A N 1
ATOM 777 C CA . PHE A 1 93 ? -5.702 5.736 13.942 1.00 92.88 93 PHE A CA 1
ATOM 778 C C . PHE A 1 93 ? -4.454 5.831 14.820 1.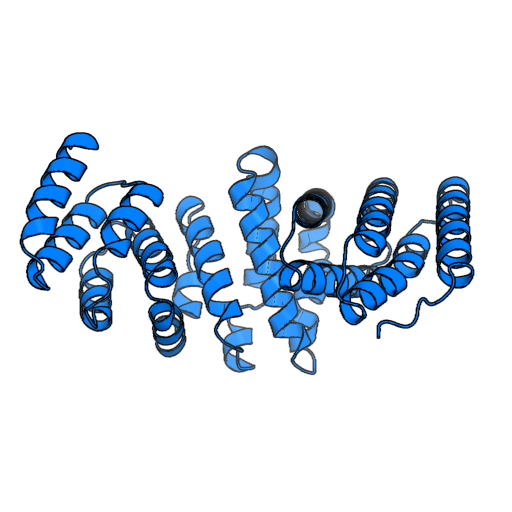00 92.88 93 PHE A C 1
ATOM 780 O O . PHE A 1 93 ? -3.515 5.061 14.619 1.00 92.88 93 PHE A O 1
ATOM 787 N N . THR A 1 94 ? -4.468 6.709 15.827 1.00 90.62 94 THR A N 1
ATOM 788 C CA . THR A 1 94 ? -3.346 6.874 16.760 1.00 90.62 94 THR A CA 1
ATOM 789 C C . THR A 1 94 ? -3.076 5.579 17.528 1.00 90.62 94 THR A C 1
ATOM 791 O O . THR A 1 94 ? -1.940 5.108 17.578 1.00 90.62 94 THR A O 1
ATOM 794 N N . VAL A 1 95 ? -4.135 4.942 18.041 1.00 89.12 95 VAL A N 1
ATOM 795 C CA . VAL A 1 95 ? -4.040 3.669 18.774 1.00 89.12 95 VAL A CA 1
ATOM 796 C C . VAL A 1 95 ? -3.414 2.584 17.901 1.00 89.12 95 VAL A C 1
ATOM 798 O O . VAL A 1 95 ? -2.490 1.902 18.334 1.00 89.12 95 VAL A O 1
ATOM 801 N N . LEU A 1 96 ? -3.890 2.435 16.663 1.00 91.94 96 LEU A N 1
ATOM 802 C CA . LEU A 1 96 ? -3.459 1.379 15.746 1.00 91.94 96 LEU A CA 1
ATOM 803 C C . LEU A 1 96 ? -2.018 1.567 15.252 1.00 91.94 96 LEU A C 1
ATOM 805 O O . LEU A 1 96 ? -1.288 0.583 15.104 1.00 91.94 96 LEU A O 1
ATOM 809 N N . VAL A 1 97 ? -1.588 2.813 15.041 1.00 93.12 97 VAL A N 1
ATOM 810 C CA . VAL A 1 97 ? -0.223 3.168 14.613 1.00 93.12 97 VAL A CA 1
ATOM 811 C C . VAL A 1 97 ? 0.825 2.922 15.709 1.00 93.12 97 VAL A C 1
ATOM 813 O O . VAL A 1 97 ? 1.996 2.656 15.402 1.00 93.12 97 VAL A O 1
ATOM 816 N N . ASP A 1 98 ? 0.424 2.958 16.979 1.00 89.56 98 ASP A N 1
ATOM 817 C CA . ASP A 1 98 ? 1.308 2.723 18.128 1.00 89.56 98 ASP A CA 1
ATOM 818 C C . ASP A 1 98 ? 1.499 1.236 18.476 1.00 89.56 98 ASP A C 1
ATOM 820 O O . ASP A 1 98 ? 2.385 0.883 19.264 1.00 89.56 98 ASP A O 1
ATOM 824 N N . ILE A 1 99 ? 0.739 0.338 17.847 1.00 88.56 99 ILE A N 1
ATOM 825 C CA . ILE A 1 99 ? 0.885 -1.110 18.020 1.00 88.56 99 ILE A CA 1
ATOM 826 C C . ILE A 1 99 ? 2.186 -1.588 17.368 1.00 88.56 99 ILE A C 1
ATOM 828 O O . ILE A 1 99 ? 2.426 -1.378 16.183 1.00 88.56 99 ILE A O 1
ATOM 832 N N . ASN A 1 100 ? 3.035 -2.255 18.157 1.00 80.94 100 ASN A N 1
ATOM 833 C CA . ASN A 1 100 ? 4.378 -2.668 17.732 1.00 80.94 100 ASN A CA 1
ATOM 834 C C . ASN A 1 100 ? 4.643 -4.175 17.833 1.00 80.94 100 ASN A C 1
ATOM 836 O O . ASN A 1 100 ? 5.692 -4.636 17.381 1.00 80.94 100 ASN A O 1
ATOM 840 N N . SER A 1 101 ? 3.751 -4.964 18.440 1.00 86.06 101 SER A N 1
ATOM 841 C CA . SER A 1 101 ? 3.968 -6.412 18.503 1.00 86.06 101 SER A CA 1
ATOM 842 C C . SER A 1 101 ? 3.666 -7.051 17.137 1.00 86.06 101 SER A C 1
ATOM 844 O O . SER A 1 101 ? 2.702 -6.645 16.490 1.00 86.06 101 SER A O 1
ATOM 846 N N . PRO A 1 102 ? 4.425 -8.063 16.670 1.00 80.12 102 PRO A N 1
ATOM 847 C CA . PRO A 1 102 ? 4.232 -8.616 15.326 1.00 80.12 102 PRO A CA 1
ATOM 848 C C . PRO A 1 102 ? 2.810 -9.130 15.063 1.00 80.12 102 PRO A C 1
ATOM 850 O O . PRO A 1 102 ? 2.239 -8.859 14.012 1.00 80.12 102 PRO A O 1
ATOM 853 N N . ARG A 1 103 ? 2.213 -9.840 16.030 1.00 80.19 103 ARG A N 1
ATOM 854 C CA . ARG A 1 103 ? 0.862 -10.401 15.890 1.00 80.19 103 ARG A CA 1
ATOM 855 C C . ARG A 1 103 ? -0.211 -9.315 15.857 1.00 80.19 103 ARG A C 1
ATOM 857 O O . ARG A 1 103 ? -1.112 -9.374 15.027 1.00 80.19 103 ARG A O 1
ATOM 864 N N . GLU A 1 104 ? -0.132 -8.345 16.761 1.00 86.81 104 GLU A N 1
ATOM 865 C CA . GLU A 1 104 ? -1.129 -7.274 16.836 1.00 86.81 104 GLU A CA 1
ATOM 866 C C . GLU A 1 104 ? -0.956 -6.290 15.680 1.00 86.81 104 GLU A C 1
ATOM 868 O O . GLU A 1 104 ? -1.941 -5.772 15.175 1.00 86.81 104 GLU A O 1
ATOM 873 N N . SER A 1 105 ? 0.272 -6.085 15.206 1.00 90.50 105 SER A N 1
ATOM 874 C CA . SER A 1 105 ? 0.567 -5.214 14.071 1.00 90.50 105 SER A CA 1
ATOM 875 C C . SER A 1 105 ? 0.006 -5.777 12.759 1.00 90.50 105 SER A C 1
ATOM 877 O O . SER A 1 105 ? -0.482 -5.008 11.938 1.00 90.50 105 SER A O 1
ATOM 879 N N . HIS A 1 106 ? -0.056 -7.104 12.579 1.00 93.56 106 HIS A N 1
ATOM 880 C CA . HIS A 1 106 ? -0.786 -7.692 11.447 1.00 93.56 106 HIS A CA 1
ATOM 881 C C . HIS A 1 106 ? -2.278 -7.338 11.469 1.00 93.56 106 HIS A C 1
ATOM 883 O O . HIS A 1 106 ? -2.805 -6.827 10.481 1.00 93.56 106 HIS A O 1
ATOM 889 N N . LEU A 1 107 ? -2.943 -7.550 12.609 1.00 91.81 107 LEU A N 1
ATOM 890 C CA . LEU A 1 107 ? -4.358 -7.209 12.784 1.00 91.81 107 LEU A CA 1
ATOM 891 C C . LEU A 1 107 ? -4.598 -5.697 12.681 1.00 91.81 107 LEU A C 1
ATOM 893 O O . LEU A 1 107 ? -5.597 -5.275 12.107 1.00 91.81 107 LEU A O 1
ATOM 897 N N . SER A 1 108 ? -3.664 -4.891 13.189 1.00 94.50 108 SER A N 1
ATOM 898 C CA . SER A 1 108 ? -3.678 -3.436 13.056 1.00 94.50 108 SER A CA 1
ATOM 899 C C . SER A 1 108 ? -3.615 -3.019 11.589 1.00 94.50 108 SER A C 1
ATOM 901 O O . SER A 1 108 ? -4.428 -2.209 11.160 1.00 94.50 108 SER A O 1
ATOM 903 N N . HIS A 1 109 ? -2.726 -3.616 10.784 1.00 96.75 109 HIS A N 1
ATOM 904 C CA . HIS A 1 109 ? -2.654 -3.328 9.351 1.00 96.75 109 HIS A CA 1
ATOM 905 C C . HIS A 1 109 ? -3.961 -3.666 8.632 1.00 96.75 109 HIS A C 1
ATOM 907 O O . HIS A 1 109 ? -4.431 -2.859 7.837 1.00 96.75 109 HIS A O 1
ATOM 913 N N . LEU A 1 110 ? -4.557 -4.828 8.923 1.00 95.62 110 LEU A N 1
ATOM 914 C CA . LEU A 1 110 ? -5.844 -5.220 8.343 1.00 95.62 110 LEU A CA 1
ATOM 915 C C . LEU A 1 110 ? -6.950 -4.229 8.719 1.00 95.62 110 LEU A C 1
ATOM 917 O O . LEU A 1 110 ? -7.667 -3.749 7.848 1.00 95.62 110 LEU A O 1
ATOM 921 N N . LEU A 1 111 ? -7.050 -3.860 9.998 1.00 95.38 111 LEU A N 1
ATOM 922 C CA . LEU A 1 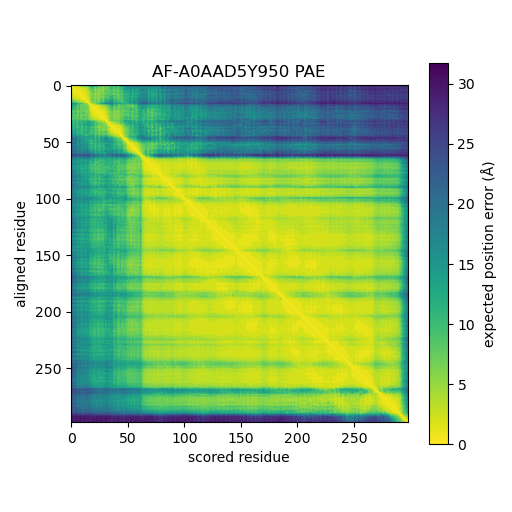111 ? -8.061 -2.910 10.450 1.00 95.38 111 LEU A CA 1
ATOM 923 C C . LEU A 1 111 ? -7.836 -1.516 9.851 1.00 95.38 111 LEU A C 1
ATOM 925 O O . LEU A 1 111 ? -8.780 -0.906 9.364 1.00 95.38 111 LEU A O 1
ATOM 929 N N . LEU A 1 112 ? -6.593 -1.027 9.814 1.00 97.44 112 LEU A N 1
ATOM 930 C CA . LEU A 1 112 ? -6.248 0.244 9.174 1.00 97.44 112 LEU A CA 1
ATOM 931 C C . LEU A 1 112 ? -6.627 0.257 7.693 1.00 97.44 112 LEU A C 1
ATOM 933 O O . LEU A 1 112 ? -7.152 1.259 7.223 1.00 97.44 112 LEU A O 1
ATOM 937 N N . VAL A 1 113 ? -6.407 -0.838 6.962 1.00 97.12 113 VAL A N 1
ATOM 938 C CA . VAL A 1 113 ? -6.826 -0.958 5.558 1.00 97.12 113 VAL A CA 1
ATOM 939 C C . VAL A 1 113 ? -8.333 -0.733 5.410 1.00 97.12 113 VAL A C 1
ATOM 941 O O . VAL A 1 113 ? -8.732 0.041 4.541 1.00 97.12 113 VAL A O 1
ATOM 944 N N . GLU A 1 114 ? -9.155 -1.335 6.270 1.00 95.75 114 GLU A N 1
ATOM 945 C CA . GLU A 1 114 ? -10.613 -1.146 6.256 1.00 95.75 114 GLU A CA 1
ATOM 946 C C . GLU A 1 114 ? -11.014 0.294 6.620 1.00 95.75 114 GLU A C 1
ATOM 948 O O . GLU A 1 114 ? -11.799 0.936 5.913 1.00 95.75 114 GLU A O 1
ATOM 953 N N . LEU A 1 115 ? -10.418 0.855 7.680 1.00 95.44 115 LEU A N 1
ATOM 954 C CA . LEU A 1 115 ? -10.697 2.230 8.110 1.00 95.44 115 LEU A CA 1
ATOM 955 C C . LEU A 1 115 ? -10.347 3.245 7.012 1.00 95.44 115 LEU A C 1
ATOM 957 O O . LEU A 1 115 ? -11.150 4.115 6.681 1.00 95.44 115 LEU A O 1
ATOM 961 N N . LEU A 1 116 ? -9.177 3.105 6.390 1.00 96.44 116 LEU A N 1
ATOM 962 C CA . LEU A 1 116 ? -8.695 4.012 5.348 1.00 96.44 116 LEU A CA 1
ATOM 963 C C . LEU A 1 116 ? -9.447 3.869 4.019 1.00 96.44 116 LEU A C 1
ATOM 965 O O . LEU A 1 116 ? -9.380 4.768 3.183 1.00 96.44 116 LEU A O 1
ATOM 969 N N . GLN A 1 117 ? -10.149 2.762 3.786 1.00 93.62 117 GLN A N 1
ATOM 970 C CA . GLN A 1 117 ? -11.043 2.632 2.634 1.00 93.62 117 GLN A CA 1
ATOM 971 C C . GLN A 1 117 ? -12.396 3.305 2.876 1.00 93.62 117 GLN A C 1
ATOM 973 O O . GLN A 1 117 ? -13.002 3.818 1.933 1.00 93.62 117 GLN A O 1
ATOM 978 N N . CYS A 1 118 ? -12.873 3.321 4.123 1.00 91.81 118 CYS A N 1
ATOM 979 C CA . CYS A 1 118 ? -14.183 3.872 4.464 1.00 91.81 118 CYS A CA 1
ATOM 980 C C . CYS A 1 118 ? -14.161 5.369 4.823 1.00 91.81 118 CYS A C 1
ATOM 982 O O . CYS A 1 118 ? -15.213 6.013 4.782 1.00 91.81 118 CYS A O 1
ATOM 984 N N . HIS A 1 119 ? -12.982 5.920 5.128 1.00 93.94 119 HIS A N 1
ATOM 985 C CA . HIS A 1 119 ? -12.791 7.302 5.569 1.00 93.94 119 HIS A CA 1
ATOM 986 C C . HIS A 1 119 ? -11.712 8.017 4.748 1.00 93.94 119 HIS A C 1
ATOM 988 O O . HIS A 1 119 ? -10.616 7.498 4.525 1.00 93.94 119 HIS A O 1
ATOM 994 N N . GLU A 1 120 ? -12.019 9.226 4.272 1.00 95.25 120 GLU A N 1
ATOM 995 C CA . GLU A 1 120 ? -11.013 10.087 3.648 1.00 95.25 120 GLU A CA 1
ATOM 996 C C . GLU A 1 120 ? -10.325 10.922 4.724 1.00 95.25 120 GLU A C 1
ATOM 998 O O . GLU A 1 120 ? -10.944 11.796 5.329 1.00 95.25 120 GLU A O 1
ATOM 1003 N N . LEU A 1 121 ? -9.026 10.692 4.908 1.00 95.75 121 LEU A N 1
ATOM 1004 C CA . LEU A 1 121 ? -8.267 11.377 5.944 1.00 95.75 121 LEU A CA 1
ATOM 1005 C C . LEU A 1 121 ? -8.113 12.870 5.652 1.00 95.75 121 LEU A C 1
ATOM 1007 O O . LEU A 1 121 ? -7.861 13.297 4.522 1.00 95.75 121 LEU A O 1
ATOM 1011 N N . THR A 1 122 ? -8.192 13.677 6.698 1.00 95.50 122 THR A N 1
ATOM 1012 C CA . THR A 1 122 ? -7.733 15.065 6.719 1.00 95.50 122 THR A CA 1
ATOM 1013 C C . THR A 1 122 ? -6.202 15.137 6.681 1.00 95.50 122 THR A C 1
ATOM 1015 O O . THR A 1 122 ? -5.503 14.154 6.927 1.00 95.50 122 THR A O 1
ATOM 1018 N N . ASN A 1 123 ? -5.646 16.321 6.396 1.00 95.31 123 ASN A N 1
ATOM 1019 C CA . ASN A 1 123 ? -4.191 16.504 6.440 1.00 95.31 123 ASN A CA 1
ATOM 1020 C C . ASN A 1 123 ? -3.623 16.236 7.844 1.00 95.31 123 ASN A C 1
ATOM 1022 O O . ASN A 1 123 ? -2.558 15.645 7.947 1.00 95.31 123 ASN A O 1
ATOM 1026 N N . SER A 1 124 ? -4.344 16.614 8.904 1.00 94.38 124 SER A N 1
ATOM 1027 C CA . SER A 1 124 ? -3.939 16.353 10.291 1.00 94.38 124 SER A CA 1
ATOM 1028 C C . SER A 1 124 ? -3.929 14.864 10.635 1.00 94.38 124 SER A C 1
ATOM 1030 O O . SER A 1 124 ? -3.003 14.401 11.284 1.00 94.38 124 SER A O 1
ATOM 1032 N N . GLU A 1 125 ? -4.912 14.086 10.173 1.00 95.50 125 GLU A N 1
ATOM 1033 C CA . GLU A 1 125 ? -4.903 12.633 10.402 1.00 95.50 125 GLU A CA 1
ATOM 1034 C C . GLU A 1 125 ? -3.786 11.947 9.600 1.00 95.50 125 GLU A C 1
ATOM 1036 O O . GLU A 1 125 ? -3.169 10.995 10.070 1.00 95.50 125 GLU A O 1
ATOM 1041 N N . LEU A 1 126 ? -3.459 12.451 8.406 1.00 96.62 126 LEU A N 1
ATOM 1042 C CA . LEU A 1 126 ? -2.336 11.936 7.617 1.00 96.62 126 LEU A CA 1
ATOM 1043 C C . LEU A 1 126 ? -0.968 12.161 8.279 1.00 96.62 126 LEU A C 1
ATOM 1045 O O . LEU A 1 126 ? -0.041 11.399 8.007 1.00 96.62 126 LEU A O 1
ATOM 1049 N N . GLU A 1 127 ? -0.827 13.148 9.168 1.00 95.69 127 GLU A N 1
ATOM 1050 C CA . GLU A 1 127 ? 0.403 13.355 9.950 1.00 95.69 127 GLU A CA 1
ATOM 1051 C C . GLU A 1 127 ? 0.667 12.215 10.952 1.00 95.69 127 GLU A C 1
ATOM 1053 O O . GLU A 1 127 ? 1.825 11.964 11.309 1.00 95.69 127 GLU A O 1
ATOM 1058 N N . ILE A 1 128 ? -0.373 11.469 11.350 1.00 96.19 128 ILE A N 1
ATOM 1059 C CA . ILE A 1 128 ? -0.242 10.245 12.158 1.00 96.19 128 ILE A CA 1
ATOM 1060 C C . ILE A 1 128 ? 0.577 9.203 11.374 1.00 96.19 128 ILE A C 1
ATOM 1062 O O . ILE A 1 128 ? 1.493 8.576 11.910 1.00 96.19 128 ILE A O 1
ATOM 1066 N N . PHE A 1 129 ? 0.332 9.097 10.064 1.00 97.44 129 PHE A N 1
ATOM 1067 C CA . PHE A 1 129 ? 1.016 8.193 9.134 1.00 97.44 129 PHE A CA 1
ATOM 1068 C C . PHE A 1 129 ? 2.316 8.794 8.575 1.00 97.44 129 PHE A C 1
ATOM 1070 O O . PHE A 1 12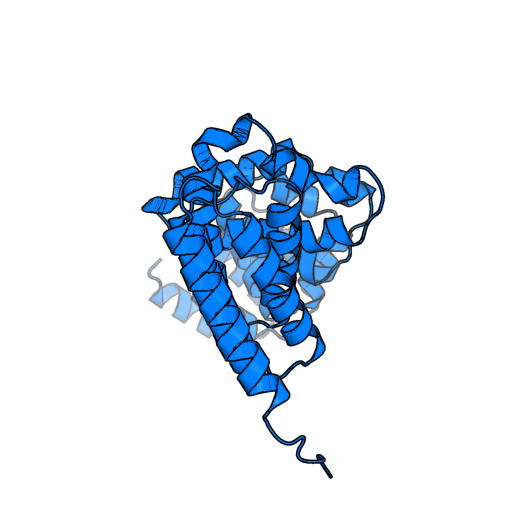9 ? 2.601 8.732 7.380 1.00 97.44 129 PHE A O 1
ATOM 1077 N N . ASN A 1 130 ? 3.128 9.395 9.442 1.00 95.88 130 ASN A N 1
ATOM 1078 C CA . ASN A 1 130 ? 4.395 10.012 9.055 1.00 95.88 130 ASN A CA 1
ATOM 1079 C C . ASN A 1 130 ? 5.435 8.998 8.531 1.00 95.88 130 ASN A C 1
ATOM 1081 O O . ASN A 1 130 ? 5.286 7.778 8.638 1.00 95.88 130 ASN A O 1
ATOM 1085 N N . SER A 1 131 ? 6.557 9.519 8.021 1.00 96.56 131 SER A N 1
ATOM 1086 C CA . SER A 1 131 ? 7.657 8.713 7.480 1.00 96.56 131 SER A CA 1
ATOM 1087 C C . SER A 1 131 ? 8.144 7.617 8.431 1.00 96.56 131 SER A C 1
ATOM 1089 O O . SER A 1 131 ? 8.431 6.518 7.975 1.00 96.56 131 SER A O 1
ATOM 1091 N N . LYS A 1 132 ? 8.178 7.859 9.750 1.00 96.31 132 LYS A N 1
ATOM 1092 C CA . LYS A 1 132 ? 8.626 6.859 10.734 1.00 96.31 132 LYS A CA 1
ATOM 1093 C C . LYS A 1 132 ? 7.672 5.667 10.806 1.00 96.31 132 LYS A C 1
ATOM 1095 O O . LYS A 1 132 ? 8.122 4.532 10.960 1.00 96.31 132 LYS A O 1
ATOM 1100 N N . TYR A 1 133 ? 6.363 5.904 10.731 1.00 97.19 133 TYR A N 1
ATOM 1101 C CA . TYR A 1 133 ? 5.391 4.816 10.668 1.00 97.19 133 TYR A CA 1
ATOM 1102 C C . TYR A 1 133 ? 5.536 4.026 9.367 1.00 97.19 133 TYR A C 1
ATOM 1104 O O . TYR A 1 133 ? 5.683 2.808 9.407 1.00 97.19 133 TYR A O 1
ATOM 1112 N N . ILE A 1 134 ? 5.597 4.714 8.227 1.00 98.00 134 ILE A N 1
ATOM 1113 C CA . ILE A 1 134 ? 5.744 4.070 6.917 1.00 98.00 134 ILE A CA 1
ATOM 1114 C C . ILE A 1 134 ? 7.028 3.229 6.851 1.00 98.00 134 ILE A C 1
ATOM 1116 O O . ILE A 1 134 ? 6.976 2.076 6.430 1.00 98.00 134 ILE A O 1
ATOM 1120 N N . THR A 1 135 ? 8.165 3.748 7.328 1.00 97.50 135 THR A N 1
ATOM 1121 C CA . THR A 1 135 ? 9.420 2.986 7.432 1.00 97.50 135 THR A CA 1
ATOM 1122 C C . THR A 1 135 ? 9.232 1.706 8.251 1.00 97.50 135 THR A C 1
ATOM 1124 O O . THR A 1 135 ? 9.734 0.656 7.863 1.00 97.50 135 THR A O 1
ATOM 1127 N N . ARG A 1 136 ? 8.470 1.748 9.350 1.00 96.25 136 ARG A N 1
ATOM 1128 C CA . ARG A 1 136 ? 8.174 0.565 10.180 1.00 96.25 136 ARG A CA 1
ATOM 1129 C C . ARG A 1 136 ? 7.333 -0.474 9.436 1.00 96.25 136 ARG A C 1
ATOM 1131 O O . ARG A 1 136 ? 7.575 -1.673 9.572 1.00 96.25 136 ARG A O 1
ATOM 1138 N N . VAL A 1 137 ? 6.374 -0.033 8.623 1.00 97.62 137 VAL A N 1
ATOM 1139 C CA . VAL A 1 137 ? 5.591 -0.930 7.758 1.00 97.62 137 VAL A CA 1
ATOM 1140 C C . VAL A 1 137 ? 6.500 -1.566 6.696 1.00 97.62 137 VAL A C 1
ATOM 1142 O O . VAL A 1 137 ? 6.450 -2.777 6.495 1.00 97.62 137 VAL A O 1
ATOM 1145 N N . CYS A 1 138 ? 7.406 -0.795 6.085 1.00 97.69 138 CYS A N 1
ATOM 1146 C CA . CYS A 1 138 ? 8.430 -1.318 5.170 1.00 97.69 138 CYS A CA 1
ATOM 1147 C C . CYS A 1 138 ? 9.357 -2.339 5.850 1.00 97.69 138 CYS A C 1
ATOM 1149 O O . CYS A 1 138 ? 9.650 -3.388 5.279 1.00 97.69 138 CYS A O 1
ATOM 1151 N N . GLN A 1 139 ? 9.780 -2.064 7.084 1.00 96.12 139 GLN A N 1
ATOM 1152 C CA . GLN A 1 139 ? 10.571 -2.997 7.879 1.00 96.12 139 GLN A CA 1
ATOM 1153 C C . GLN A 1 139 ? 9.795 -4.293 8.140 1.00 96.12 139 GLN A C 1
ATOM 1155 O O . GLN A 1 139 ? 10.344 -5.380 8.000 1.00 96.12 139 GLN A O 1
ATOM 1160 N N . THR A 1 140 ? 8.500 -4.191 8.444 1.00 95.81 140 THR A N 1
ATOM 1161 C CA . THR A 1 140 ? 7.628 -5.356 8.645 1.00 95.81 140 THR A CA 1
ATOM 1162 C C . THR A 1 140 ? 7.576 -6.244 7.402 1.00 95.81 140 THR A C 1
ATOM 1164 O O . THR A 1 140 ? 7.688 -7.463 7.520 1.00 95.81 140 THR A O 1
ATOM 1167 N N . VAL A 1 141 ? 7.453 -5.646 6.209 1.00 96.88 141 VAL A N 1
ATOM 1168 C CA . VAL A 1 141 ? 7.505 -6.378 4.932 1.00 96.88 141 VAL A CA 1
ATOM 1169 C C . VAL A 1 141 ? 8.799 -7.179 4.830 1.00 96.88 141 VAL A C 1
ATOM 1171 O O . VAL A 1 141 ? 8.740 -8.372 4.545 1.00 96.88 141 VAL A O 1
ATOM 1174 N N . TYR A 1 142 ? 9.942 -6.548 5.105 1.00 96.25 142 TYR A N 1
ATOM 1175 C CA . TYR A 1 142 ? 11.253 -7.194 5.061 1.00 96.25 142 TYR A CA 1
ATOM 1176 C C . TYR A 1 142 ? 11.390 -8.322 6.095 1.00 96.25 142 TYR A C 1
ATOM 1178 O O . TYR A 1 142 ? 11.739 -9.448 5.737 1.00 96.25 142 TYR A O 1
ATOM 1186 N N . ASP A 1 143 ? 11.057 -8.050 7.359 1.00 95.00 143 ASP A N 1
ATOM 1187 C CA . ASP A 1 143 ? 11.207 -8.999 8.468 1.00 95.00 143 ASP A CA 1
ATOM 1188 C C . ASP A 1 143 ? 10.327 -10.248 8.286 1.00 95.00 143 ASP A C 1
ATOM 1190 O O . ASP A 1 143 ? 10.705 -11.349 8.697 1.00 95.00 143 ASP A O 1
ATOM 1194 N N . GLN A 1 144 ? 9.152 -10.092 7.666 1.00 94.94 144 GLN A N 1
ATOM 1195 C CA . GLN A 1 144 ? 8.161 -11.161 7.508 1.00 94.94 144 GLN A CA 1
ATOM 1196 C C . GLN A 1 144 ? 8.169 -11.830 6.131 1.00 94.94 144 GLN A C 1
ATOM 1198 O O . GLN A 1 144 ? 7.543 -12.880 5.987 1.00 94.94 144 GLN A O 1
ATOM 1203 N N . TYR A 1 145 ? 8.923 -11.307 5.155 1.00 94.62 145 TYR A N 1
ATOM 1204 C CA . TYR A 1 145 ? 8.876 -11.736 3.750 1.00 94.62 145 TYR A CA 1
ATOM 1205 C C . TYR A 1 145 ? 8.978 -13.260 3.552 1.00 94.62 145 TYR A C 1
ATOM 1207 O O . TYR A 1 145 ? 8.233 -13.843 2.768 1.00 94.62 145 TYR A O 1
ATOM 1215 N N . TYR A 1 146 ? 9.877 -13.928 4.282 1.00 92.31 146 TYR A N 1
ATOM 1216 C CA . TYR A 1 146 ? 10.076 -15.384 4.187 1.00 92.31 146 TYR A CA 1
ATOM 1217 C C . TYR A 1 146 ? 9.323 -16.193 5.257 1.00 92.31 146 TYR A C 1
ATOM 1219 O O . TYR A 1 146 ? 9.432 -17.419 5.278 1.00 92.31 146 TYR A O 1
ATOM 1227 N N . GLN A 1 147 ? 8.614 -15.532 6.174 1.00 93.19 147 GLN A N 1
ATOM 1228 C CA . GLN A 1 147 ? 8.018 -16.156 7.361 1.00 93.19 147 GLN A CA 1
ATOM 1229 C C . GLN A 1 147 ? 6.493 -16.188 7.300 1.00 93.19 147 GLN A C 1
ATOM 1231 O O . GLN A 1 147 ? 5.887 -17.185 7.690 1.00 93.19 147 GLN A O 1
ATOM 1236 N N . ASN A 1 148 ? 5.874 -15.103 6.833 1.00 93.44 148 ASN A N 1
ATOM 1237 C CA . ASN A 1 148 ? 4.432 -14.936 6.855 1.00 93.44 148 ASN A CA 1
ATOM 1238 C C . ASN A 1 148 ? 3.962 -14.106 5.653 1.00 93.44 148 ASN A C 1
ATOM 1240 O O . ASN A 1 148 ? 3.892 -12.880 5.708 1.00 93.44 148 ASN A O 1
ATOM 1244 N N . GLU A 1 149 ? 3.611 -14.808 4.575 1.00 94.00 149 GLU A N 1
ATOM 1245 C CA . GLU A 1 149 ? 3.126 -14.211 3.327 1.00 94.00 149 GLU A CA 1
ATOM 1246 C C . GLU A 1 149 ? 1.878 -13.340 3.543 1.00 94.00 149 GLU A C 1
ATOM 1248 O O . GLU A 1 149 ? 1.784 -12.253 2.982 1.00 94.00 149 GLU A O 1
ATOM 1253 N N . GLU A 1 150 ? 0.933 -13.783 4.376 1.00 93.19 150 GLU A N 1
ATOM 1254 C CA . GLU A 1 150 ? -0.307 -13.047 4.651 1.00 93.19 150 GLU A CA 1
ATOM 1255 C C . GLU A 1 150 ? -0.020 -11.704 5.330 1.00 93.19 150 GLU A C 1
ATOM 1257 O O . GLU A 1 150 ? -0.572 -10.672 4.943 1.00 93.19 150 GLU A O 1
ATOM 1262 N N . TYR A 1 151 ? 0.912 -11.695 6.284 1.00 94.50 151 TYR A N 1
ATOM 1263 C CA . TYR A 1 151 ? 1.316 -10.472 6.962 1.00 94.50 151 TYR A CA 1
ATOM 1264 C C . TYR A 1 151 ? 2.105 -9.532 6.042 1.00 94.50 151 TYR A C 1
ATOM 1266 O O . TYR A 1 151 ? 1.846 -8.327 5.992 1.00 94.50 151 TYR A O 1
ATOM 1274 N N . THR A 1 152 ? 3.019 -10.072 5.240 1.00 96.44 152 THR A N 1
ATOM 1275 C CA . THR A 1 152 ? 3.716 -9.288 4.218 1.00 96.44 152 THR A CA 1
ATOM 1276 C C . THR A 1 152 ? 2.729 -8.652 3.234 1.00 96.44 152 THR A C 1
ATOM 1278 O O . THR A 1 152 ? 2.835 -7.458 2.947 1.00 96.44 152 THR A O 1
ATOM 1281 N N . ASN A 1 153 ? 1.728 -9.404 2.771 1.00 96.44 153 ASN A N 1
ATOM 1282 C CA . ASN A 1 153 ? 0.706 -8.891 1.864 1.00 96.44 153 ASN A CA 1
ATOM 1283 C C . ASN A 1 153 ? -0.134 -7.793 2.522 1.00 96.44 153 ASN A C 1
ATOM 1285 O O . ASN A 1 153 ? -0.347 -6.754 1.902 1.00 96.44 153 ASN A O 1
ATOM 1289 N N . SER A 1 154 ? -0.564 -7.973 3.777 1.00 96.44 154 SER A N 1
ATOM 1290 C CA . SER A 1 154 ? -1.368 -6.963 4.478 1.00 96.44 154 SER A CA 1
ATOM 1291 C C . SER A 1 154 ? -0.604 -5.649 4.666 1.00 96.44 154 SER A C 1
ATOM 1293 O O . SER A 1 154 ? -1.185 -4.574 4.533 1.00 96.44 154 SER A O 1
ATOM 1295 N N . ALA A 1 155 ? 0.709 -5.715 4.911 1.00 97.94 155 ALA A N 1
ATOM 1296 C CA . ALA A 1 155 ? 1.564 -4.535 4.988 1.00 97.94 155 ALA A CA 1
ATOM 1297 C C . ALA A 1 155 ? 1.692 -3.819 3.629 1.00 97.94 155 ALA A C 1
ATOM 1299 O O . ALA A 1 155 ? 1.586 -2.595 3.574 1.00 97.94 155 ALA A O 1
ATOM 1300 N N . ILE A 1 156 ? 1.850 -4.553 2.521 1.00 98.44 156 ILE A N 1
ATOM 1301 C CA . ILE A 1 156 ? 1.857 -3.955 1.174 1.00 98.44 156 ILE A CA 1
ATOM 1302 C C . ILE A 1 156 ? 0.507 -3.311 0.841 1.00 98.44 156 ILE A C 1
ATOM 1304 O O . ILE A 1 156 ? 0.481 -2.186 0.346 1.00 98.44 156 ILE A O 1
ATOM 1308 N N . VAL A 1 157 ? -0.610 -3.981 1.139 1.00 98.19 157 VAL A N 1
ATOM 1309 C CA . VAL A 1 157 ? -1.956 -3.428 0.915 1.00 98.19 157 VAL A CA 1
ATOM 1310 C C . VAL A 1 157 ? -2.161 -2.153 1.730 1.00 98.19 157 VAL A C 1
ATOM 1312 O O . VAL A 1 157 ? -2.660 -1.164 1.196 1.00 98.19 157 VAL A O 1
ATOM 1315 N N . LEU A 1 158 ? -1.695 -2.114 2.980 1.00 98.50 158 LEU A N 1
ATOM 1316 C CA . LEU A 1 158 ? -1.721 -0.894 3.781 1.00 98.50 158 LEU A CA 1
ATOM 1317 C C . LEU A 1 158 ? -0.939 0.250 3.119 1.00 98.50 158 LEU A C 1
ATOM 1319 O O . LEU A 1 158 ? -1.455 1.364 3.028 1.00 98.50 158 LEU A O 1
ATOM 1323 N N . LEU A 1 159 ? 0.272 -0.010 2.611 1.00 98.44 159 LEU A N 1
ATOM 1324 C CA . LEU A 1 159 ? 1.059 1.002 1.894 1.00 98.44 159 LEU A CA 1
ATOM 1325 C C . LEU A 1 159 ? 0.333 1.513 0.637 1.00 98.44 159 LEU A C 1
ATOM 1327 O O . LEU A 1 159 ? 0.377 2.710 0.357 1.00 98.44 159 LEU A O 1
ATOM 1331 N N . LEU A 1 160 ? -0.366 0.640 -0.096 1.00 98.19 160 LEU A N 1
ATOM 1332 C CA . LEU A 1 160 ? -1.164 1.023 -1.268 1.00 98.19 160 LEU A CA 1
ATOM 1333 C C . LEU A 1 160 ? -2.333 1.934 -0.896 1.00 98.19 160 LEU A C 1
ATOM 1335 O O . LEU A 1 160 ? -2.531 2.975 -1.524 1.00 98.19 160 LEU A O 1
ATOM 1339 N N . VAL A 1 161 ? -3.097 1.565 0.132 1.00 98.25 161 VAL A N 1
ATOM 1340 C CA . VAL A 1 161 ? -4.243 2.364 0.582 1.00 98.25 161 VAL A CA 1
ATOM 1341 C C . VAL A 1 161 ? -3.774 3.714 1.129 1.00 98.25 161 VAL A C 1
ATOM 1343 O O . VAL A 1 161 ? -4.359 4.744 0.793 1.00 98.25 161 VAL A O 1
ATOM 1346 N N . LEU A 1 162 ? -2.667 3.743 1.879 1.00 98.25 162 LEU A N 1
ATOM 1347 C CA . LEU A 1 162 ? -2.038 4.989 2.321 1.00 98.25 162 LEU A CA 1
ATOM 1348 C C . LEU A 1 162 ? -1.600 5.856 1.141 1.00 98.25 162 LEU A C 1
ATOM 1350 O O . LEU A 1 162 ? -1.873 7.056 1.148 1.00 98.25 162 LEU A O 1
ATOM 1354 N N . GLN A 1 163 ? -0.989 5.276 0.101 1.00 97.12 163 GLN A N 1
ATOM 1355 C CA . GLN A 1 163 ? -0.657 6.028 -1.111 1.00 97.12 163 GLN A CA 1
ATOM 1356 C C . GLN A 1 163 ? -1.898 6.672 -1.726 1.00 97.12 163 GLN A C 1
ATOM 1358 O O . GLN A 1 163 ? -1.850 7.842 -2.098 1.00 97.12 163 GLN A O 1
ATOM 1363 N N . GLY A 1 164 ? -3.005 5.930 -1.802 1.00 96.88 164 GLY A N 1
ATOM 1364 C CA . GLY A 1 164 ? -4.280 6.440 -2.301 1.00 96.88 164 GLY A CA 1
ATOM 1365 C C . GLY A 1 164 ? -4.849 7.590 -1.467 1.00 96.88 164 GLY A C 1
ATOM 1366 O O . GLY A 1 164 ? -5.534 8.458 -2.007 1.00 96.88 164 GLY A O 1
ATOM 1367 N N . GLN A 1 165 ? -4.567 7.629 -0.162 1.00 97.44 165 GLN A N 1
ATOM 1368 C CA . GLN A 1 165 ? -4.937 8.749 0.707 1.00 97.44 165 GLN A CA 1
ATOM 1369 C C . GLN A 1 165 ? -3.996 9.950 0.510 1.00 97.44 165 GLN A C 1
ATOM 1371 O O . GLN A 1 165 ? -4.473 11.073 0.334 1.00 97.44 165 GLN A O 1
ATOM 1376 N N . PHE A 1 166 ? -2.678 9.729 0.445 1.00 97.38 166 PHE A N 1
ATOM 1377 C CA . PHE A 1 166 ? -1.692 10.789 0.201 1.00 97.38 166 PHE A CA 1
ATOM 1378 C C . PHE A 1 166 ? -1.862 11.448 -1.173 1.00 97.38 166 PHE A C 1
ATOM 1380 O O . PHE A 1 166 ? -1.813 12.674 -1.275 1.00 97.38 166 PHE A O 1
ATOM 1387 N N . SER A 1 167 ? -2.121 10.670 -2.228 1.00 94.50 167 SER A N 1
ATOM 1388 C CA . SER A 1 167 ? -2.236 11.176 -3.603 1.00 94.50 167 SER A CA 1
ATOM 1389 C C . SER A 1 167 ? -3.433 12.102 -3.822 1.00 94.50 167 SER A C 1
ATOM 1391 O O . SER A 1 167 ? -3.454 12.858 -4.791 1.00 94.50 167 SER A O 1
ATOM 1393 N N . LYS A 1 168 ? -4.438 12.055 -2.937 1.00 94.69 168 LYS A N 1
ATOM 1394 C CA . LYS A 1 168 ? -5.587 12.975 -2.951 1.00 94.69 168 LYS A CA 1
ATOM 1395 C C . LYS A 1 168 ? -5.246 14.351 -2.382 1.00 94.69 168 LYS A C 1
ATOM 1397 O O . LYS A 1 168 ? -6.030 15.286 -2.539 1.00 94.69 168 LYS A O 1
ATOM 1402 N N . LYS A 1 169 ? -4.115 14.485 -1.688 1.00 95.00 169 LYS A N 1
ATOM 1403 C CA . LYS A 1 169 ? -3.694 15.728 -1.038 1.00 95.00 169 LYS A CA 1
ATOM 1404 C C . LYS A 1 169 ? -2.631 16.447 -1.861 1.00 95.00 169 LYS A C 1
ATOM 1406 O O . LYS A 1 169 ? -2.069 15.913 -2.811 1.00 95.00 169 LYS A O 1
ATOM 1411 N N . SER A 1 170 ? -2.367 17.696 -1.497 1.00 90.38 170 SER A N 1
ATOM 1412 C CA . SER A 1 170 ? -1.398 18.567 -2.167 1.00 90.38 170 SER A CA 1
ATOM 1413 C C . SER A 1 170 ? -0.215 18.899 -1.262 1.00 90.38 170 SER A C 1
ATOM 1415 O O . SER A 1 170 ? -0.367 18.952 -0.044 1.00 90.38 170 SER A O 1
ATOM 1417 N N . GLY A 1 171 ? 0.929 19.231 -1.861 1.00 90.88 171 GLY A N 1
ATOM 1418 C CA . GLY A 1 171 ? 2.134 19.630 -1.131 1.00 90.88 171 GLY A CA 1
ATOM 1419 C C . GLY A 1 171 ? 2.919 18.436 -0.595 1.00 90.88 171 GLY A C 1
ATOM 1420 O O . GLY A 1 171 ? 2.773 17.319 -1.097 1.00 90.88 171 GLY A O 1
ATOM 1421 N N . ASP A 1 172 ? 3.742 18.675 0.423 1.00 89.75 172 ASP A N 1
ATOM 1422 C CA . ASP A 1 172 ? 4.709 17.692 0.931 1.00 89.75 172 ASP A CA 1
ATOM 1423 C C . ASP A 1 172 ? 4.046 16.407 1.432 1.00 89.75 172 ASP A C 1
ATOM 1425 O O . ASP A 1 172 ? 4.571 15.315 1.220 1.00 89.75 172 ASP A O 1
ATOM 1429 N N . ILE A 1 173 ? 2.842 16.522 2.003 1.00 92.56 173 ILE A N 1
ATOM 1430 C CA . ILE A 1 173 ? 2.090 15.373 2.511 1.00 92.56 173 ILE A CA 1
ATOM 1431 C C . ILE A 1 173 ? 1.770 14.354 1.409 1.00 92.56 173 ILE A C 1
ATOM 1433 O O . ILE A 1 173 ? 1.768 13.156 1.663 1.00 92.56 173 ILE A O 1
ATOM 1437 N N . SER A 1 174 ? 1.580 14.805 0.163 1.00 93.25 174 SER A N 1
ATOM 1438 C CA . SER A 1 174 ? 1.307 13.920 -0.980 1.00 93.25 174 SER A CA 1
ATOM 1439 C C . SER A 1 174 ? 2.490 13.026 -1.355 1.00 93.25 174 SER A C 1
ATOM 1441 O O . SER A 1 174 ? 2.315 12.019 -2.038 1.00 93.25 174 SER A O 1
ATOM 1443 N N . GLN A 1 175 ? 3.697 13.403 -0.923 1.00 93.81 175 GLN A N 1
ATOM 1444 C CA . GLN A 1 175 ? 4.938 12.703 -1.232 1.00 93.81 175 GLN A CA 1
ATOM 1445 C C . GLN A 1 175 ? 5.456 11.878 -0.050 1.00 93.81 175 GLN A C 1
ATOM 1447 O O . GLN A 1 175 ? 6.503 11.259 -0.185 1.00 93.81 175 GLN A O 1
ATOM 1452 N N . THR A 1 176 ? 4.761 11.818 1.093 1.00 96.25 176 THR A N 1
ATOM 1453 C CA . THR A 1 176 ? 5.278 11.160 2.308 1.00 96.25 176 THR A CA 1
ATOM 1454 C C . THR A 1 176 ? 5.725 9.714 2.062 1.00 96.25 176 THR A C 1
ATOM 1456 O O . THR A 1 176 ? 6.852 9.365 2.418 1.00 96.25 176 THR A O 1
ATOM 1459 N N . LEU A 1 177 ? 4.900 8.885 1.408 1.00 96.69 177 LEU A N 1
ATOM 1460 C CA . LEU A 1 177 ? 5.269 7.500 1.080 1.00 96.69 177 LEU A CA 1
ATOM 1461 C C . LEU A 1 177 ? 6.431 7.433 0.079 1.00 96.69 177 LEU A C 1
ATOM 1463 O O . LEU A 1 177 ? 7.382 6.677 0.275 1.00 96.69 177 LEU A O 1
ATOM 1467 N N . LEU A 1 178 ? 6.375 8.237 -0.984 1.00 96.06 178 LEU A N 1
ATOM 1468 C CA . LEU A 1 178 ? 7.395 8.249 -2.035 1.00 96.06 178 LEU A CA 1
ATOM 1469 C C . LEU A 1 178 ? 8.753 8.720 -1.501 1.00 96.06 178 LEU A C 1
ATOM 1471 O O . LEU A 1 178 ? 9.779 8.143 -1.848 1.00 96.06 178 LEU A O 1
ATOM 1475 N N . ASN A 1 179 ? 8.764 9.681 -0.577 1.00 96.00 179 ASN A N 1
ATOM 1476 C CA . ASN A 1 179 ? 9.961 10.130 0.128 1.00 96.00 179 ASN A CA 1
ATOM 1477 C C . ASN A 1 179 ? 10.589 8.999 0.951 1.00 96.00 179 ASN A C 1
ATOM 1479 O O . ASN A 1 179 ? 11.811 8.858 0.955 1.00 96.00 179 ASN A O 1
ATOM 1483 N N . VAL A 1 180 ? 9.774 8.162 1.607 1.00 96.94 180 VAL A N 1
ATOM 1484 C CA . VAL A 1 180 ? 10.283 6.969 2.300 1.00 96.94 180 VAL A CA 1
ATOM 1485 C C . VAL A 1 180 ? 10.857 5.982 1.292 1.00 96.94 180 VAL A C 1
ATOM 1487 O O . VAL A 1 180 ? 11.979 5.528 1.485 1.00 96.94 180 VAL A O 1
ATOM 1490 N N . PHE A 1 181 ? 10.169 5.706 0.183 1.00 95.88 181 PHE A N 1
ATOM 1491 C CA . PHE A 1 181 ? 10.675 4.801 -0.855 1.00 95.88 181 PHE A CA 1
ATOM 1492 C C . PHE A 1 181 ? 11.968 5.275 -1.543 1.00 95.88 181 PHE A C 1
ATOM 1494 O O . PHE A 1 181 ? 12.803 4.457 -1.948 1.00 95.88 181 PHE A O 1
ATOM 1501 N N . GLY A 1 182 ? 12.154 6.590 -1.640 1.00 92.94 182 GLY A N 1
ATOM 1502 C CA . GLY A 1 182 ? 13.372 7.223 -2.136 1.00 92.94 182 GLY A CA 1
ATOM 1503 C C . GLY A 1 182 ? 14.514 7.299 -1.122 1.00 92.94 182 GLY A C 1
ATOM 1504 O O . GLY A 1 182 ? 15.632 7.624 -1.513 1.00 92.94 182 G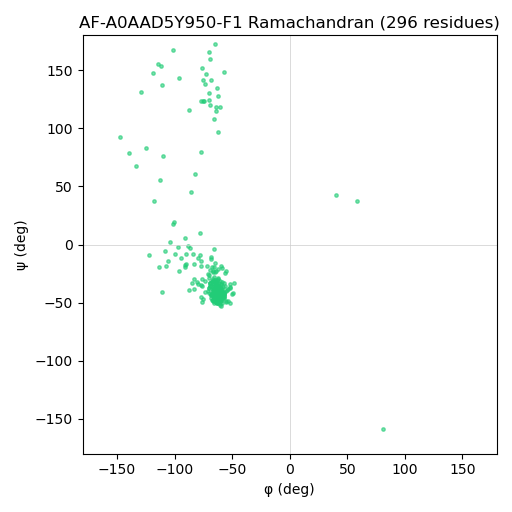LY A O 1
ATOM 1505 N N . SER A 1 183 ? 14.255 7.016 0.157 1.00 93.81 183 SER A N 1
ATOM 1506 C CA . SER A 1 183 ? 15.253 7.141 1.220 1.00 93.81 183 SER A CA 1
ATOM 1507 C C . SER A 1 183 ? 16.274 5.999 1.216 1.00 93.81 183 SER A C 1
ATOM 1509 O O . SER A 1 183 ? 15.975 4.858 0.850 1.00 93.81 183 SER A O 1
ATOM 1511 N N . ASP A 1 184 ? 17.482 6.296 1.698 1.00 90.12 184 ASP A N 1
ATOM 1512 C CA . ASP A 1 184 ? 18.532 5.290 1.897 1.00 90.12 184 ASP A CA 1
ATOM 1513 C C . ASP A 1 184 ? 18.172 4.278 2.998 1.00 90.12 184 ASP A C 1
ATOM 1515 O O . ASP A 1 184 ? 18.660 3.146 2.981 1.00 90.12 184 ASP A O 1
ATOM 1519 N N . GLU A 1 185 ? 17.288 4.656 3.930 1.00 88.06 185 GLU A N 1
ATOM 1520 C CA . GLU A 1 185 ? 16.870 3.823 5.062 1.00 88.06 185 GLU A CA 1
ATOM 1521 C C . GLU A 1 185 ? 16.263 2.501 4.586 1.00 88.06 185 GLU A C 1
ATOM 1523 O O . GLU A 1 185 ? 16.655 1.434 5.055 1.00 88.06 185 GLU A O 1
ATOM 1528 N N . ILE A 1 186 ? 15.401 2.547 3.567 1.00 92.38 186 ILE A N 1
ATOM 1529 C CA . ILE A 1 186 ? 14.789 1.338 3.007 1.00 92.38 186 ILE A CA 1
ATOM 1530 C C . ILE A 1 186 ? 15.621 0.692 1.892 1.00 92.38 186 ILE A C 1
ATOM 1532 O O . ILE A 1 186 ? 15.209 -0.320 1.325 1.00 92.38 186 ILE A O 1
ATOM 1536 N N . GLY A 1 187 ? 16.770 1.272 1.522 1.00 89.44 187 GLY A N 1
ATOM 1537 C CA . GLY A 1 187 ? 17.537 0.857 0.344 1.00 89.44 187 GLY A CA 1
ATOM 1538 C C . GLY A 1 187 ? 17.927 -0.624 0.371 1.00 89.44 187 GLY A C 1
ATOM 1539 O O . GLY A 1 187 ? 17.921 -1.289 -0.663 1.00 89.44 187 GLY A O 1
ATOM 1540 N N . HIS A 1 188 ? 18.183 -1.159 1.565 1.00 90.06 188 HIS A N 1
ATOM 1541 C CA . HIS A 1 188 ? 18.511 -2.565 1.787 1.00 90.06 188 HIS A CA 1
ATOM 1542 C C . HIS A 1 188 ? 17.289 -3.500 1.877 1.00 90.06 188 HIS A C 1
ATOM 1544 O O . HIS A 1 188 ? 17.456 -4.701 1.703 1.00 90.06 188 HIS A O 1
ATOM 1550 N N . TRP A 1 189 ? 16.079 -2.966 2.083 1.00 95.31 189 TRP A N 1
ATOM 1551 C CA . TRP A 1 189 ? 14.805 -3.709 2.077 1.00 95.31 189 TRP A CA 1
ATOM 1552 C C . TRP A 1 189 ? 14.101 -3.686 0.718 1.00 95.31 189 TRP A C 1
ATOM 1554 O O . TRP A 1 189 ? 13.130 -4.409 0.494 1.00 95.31 189 TRP A O 1
ATOM 1564 N N . ARG A 1 190 ? 14.568 -2.826 -0.195 1.00 94.06 190 ARG A N 1
ATOM 1565 C CA . ARG A 1 190 ? 13.934 -2.543 -1.487 1.00 94.06 190 ARG A CA 1
ATOM 1566 C C . ARG A 1 190 ? 13.633 -3.802 -2.294 1.00 94.06 190 ARG A C 1
ATOM 1568 O O . ARG A 1 190 ? 12.595 -3.852 -2.940 1.00 94.06 190 ARG A O 1
ATOM 1575 N N . LYS A 1 191 ? 14.514 -4.802 -2.249 1.00 94.94 191 LYS A N 1
ATOM 1576 C CA . LYS A 1 191 ? 14.340 -6.064 -2.973 1.00 94.94 191 LYS A CA 1
ATOM 1577 C C . LYS A 1 191 ? 13.141 -6.861 -2.451 1.00 94.94 191 LYS A C 1
ATOM 1579 O O . LYS A 1 191 ? 12.310 -7.306 -3.230 1.00 94.94 191 LYS A O 1
ATOM 1584 N N . GLU A 1 192 ? 13.048 -7.067 -1.145 1.00 96.62 192 GLU A N 1
ATOM 1585 C CA . GLU A 1 192 ? 11.942 -7.805 -0.531 1.00 96.62 192 GLU A CA 1
ATOM 1586 C C . GLU A 1 192 ? 10.622 -7.045 -0.709 1.00 96.62 192 GLU A C 1
ATOM 1588 O O . GLU A 1 192 ? 9.602 -7.646 -1.045 1.00 96.62 192 GLU A O 1
ATOM 1593 N N . ILE A 1 193 ? 10.654 -5.713 -0.587 1.00 96.94 193 ILE A N 1
ATOM 1594 C CA . ILE A 1 193 ? 9.491 -4.855 -0.841 1.00 96.94 193 ILE A CA 1
ATOM 1595 C C . ILE A 1 193 ? 9.048 -4.953 -2.307 1.00 96.94 193 ILE A C 1
ATOM 1597 O O . ILE A 1 193 ? 7.862 -5.158 -2.563 1.00 96.94 193 ILE A O 1
ATOM 1601 N N . SER A 1 194 ? 9.968 -4.857 -3.276 1.00 96.25 194 SER A N 1
ATOM 1602 C CA . SER A 1 194 ? 9.628 -4.927 -4.704 1.00 96.25 194 SER A CA 1
ATOM 1603 C C . SER A 1 194 ? 8.999 -6.269 -5.071 1.00 96.25 194 SER A C 1
ATOM 1605 O O . SER A 1 194 ? 7.982 -6.306 -5.766 1.00 96.25 194 SER A O 1
ATOM 1607 N N . LEU A 1 195 ? 9.551 -7.370 -4.557 1.00 97.38 195 LEU A N 1
ATOM 1608 C CA . LEU A 1 195 ? 9.014 -8.707 -4.785 1.00 97.38 195 LEU A CA 1
ATOM 1609 C C . LEU A 1 195 ? 7.634 -8.890 -4.141 1.00 97.38 195 LEU A C 1
ATOM 1611 O O . LEU A 1 195 ? 6.738 -9.441 -4.781 1.00 97.38 195 LEU A O 1
ATOM 1615 N N . ALA A 1 196 ? 7.429 -8.384 -2.921 1.00 97.88 196 ALA A N 1
ATOM 1616 C CA . ALA A 1 196 ? 6.128 -8.421 -2.255 1.00 97.88 196 ALA A CA 1
ATOM 1617 C C . ALA A 1 196 ? 5.072 -7.597 -3.015 1.00 97.88 196 ALA A C 1
ATOM 1619 O O . ALA A 1 196 ? 3.944 -8.054 -3.198 1.00 97.88 196 ALA A O 1
ATOM 1620 N N . MET A 1 197 ? 5.441 -6.424 -3.542 1.00 98.12 197 MET A N 1
ATOM 1621 C CA . MET A 1 197 ? 4.558 -5.620 -4.395 1.00 98.12 197 MET A CA 1
ATOM 1622 C C . MET A 1 197 ? 4.147 -6.367 -5.668 1.00 98.12 197 MET A C 1
ATOM 1624 O O . MET A 1 197 ? 2.965 -6.397 -6.004 1.00 98.12 197 MET A O 1
ATOM 1628 N N . ILE A 1 198 ? 5.100 -7.001 -6.360 1.00 98.00 198 ILE A N 1
ATOM 1629 C CA . ILE A 1 198 ? 4.829 -7.813 -7.561 1.00 98.00 198 ILE A CA 1
ATOM 1630 C C . ILE A 1 198 ? 3.879 -8.959 -7.235 1.00 98.00 198 ILE A C 1
ATOM 1632 O O . ILE A 1 198 ? 2.972 -9.270 -8.008 1.00 98.00 198 ILE A O 1
ATOM 1636 N N . PHE A 1 199 ? 4.093 -9.589 -6.085 1.00 97.56 199 PHE A N 1
ATOM 1637 C CA . PHE A 1 199 ? 3.294 -10.707 -5.635 1.00 97.56 199 PHE A CA 1
ATOM 1638 C C . PHE A 1 199 ? 1.837 -10.317 -5.376 1.00 97.56 199 PHE A C 1
ATOM 1640 O O . PHE A 1 199 ? 0.936 -10.963 -5.917 1.00 97.56 199 PHE A O 1
ATOM 1647 N N . VAL A 1 200 ? 1.617 -9.234 -4.622 1.00 97.56 200 VAL A N 1
ATOM 1648 C CA . VAL A 1 200 ? 0.282 -8.665 -4.391 1.00 97.56 200 VAL A CA 1
ATOM 1649 C C . VAL A 1 200 ? -0.352 -8.261 -5.721 1.00 97.56 200 VAL A C 1
ATOM 1651 O O . VAL A 1 200 ? -1.462 -8.689 -6.020 1.00 97.56 200 VAL A O 1
ATOM 1654 N N . TYR A 1 201 ? 0.375 -7.544 -6.583 1.00 97.69 201 TYR A N 1
ATOM 1655 C CA . TYR A 1 201 ? -0.141 -7.105 -7.882 1.00 97.69 201 TYR A CA 1
ATOM 1656 C C . TYR A 1 201 ? -0.593 -8.265 -8.779 1.00 97.69 201 TYR A C 1
ATOM 1658 O O . TYR A 1 201 ? -1.625 -8.179 -9.437 1.00 97.69 201 TYR A O 1
ATOM 1666 N N . ASN A 1 202 ? 0.150 -9.374 -8.797 1.00 96.88 202 ASN A N 1
ATOM 1667 C CA . ASN A 1 202 ? -0.190 -10.533 -9.621 1.00 96.88 202 ASN A CA 1
ATOM 1668 C C . ASN A 1 202 ? -1.448 -11.281 -9.139 1.00 96.88 202 ASN A C 1
ATOM 1670 O O . ASN A 1 202 ? -2.025 -12.039 -9.921 1.00 96.88 202 ASN A O 1
ATOM 1674 N N . ARG A 1 203 ? -1.831 -11.125 -7.866 1.00 95.56 203 ARG A N 1
ATOM 1675 C CA . ARG A 1 203 ? -2.963 -11.825 -7.239 1.00 95.56 203 ARG A CA 1
ATOM 1676 C C . ARG A 1 203 ? -4.188 -10.944 -7.024 1.00 95.56 203 ARG A C 1
ATOM 1678 O O . ARG A 1 203 ? -5.256 -11.481 -6.756 1.00 95.56 203 ARG A O 1
ATOM 1685 N N . GLU A 1 204 ? -4.034 -9.632 -7.132 1.00 94.44 204 GLU A N 1
ATOM 1686 C CA . GLU A 1 204 ? -5.109 -8.689 -6.869 1.00 94.44 204 GLU A CA 1
ATOM 1687 C C . GLU A 1 204 ? -6.200 -8.745 -7.947 1.00 94.44 204 GLU A C 1
ATOM 1689 O O . GLU A 1 204 ? -5.929 -8.662 -9.150 1.00 94.44 204 GLU A O 1
ATOM 1694 N N . GLU A 1 205 ? -7.449 -8.852 -7.502 1.00 91.56 205 GLU A N 1
ATOM 1695 C CA . GLU A 1 205 ? -8.634 -8.929 -8.363 1.00 91.56 205 GLU A CA 1
ATOM 1696 C C . GLU A 1 205 ? -9.544 -7.707 -8.219 1.00 91.56 205 GLU A C 1
ATOM 1698 O O . GLU A 1 205 ? -10.346 -7.425 -9.113 1.00 91.56 205 GLU A O 1
ATOM 1703 N N . SER A 1 206 ? -9.418 -6.959 -7.120 1.00 93.44 206 SER A N 1
ATOM 1704 C CA . SER A 1 206 ? -10.165 -5.730 -6.895 1.00 93.44 206 SER A CA 1
ATOM 1705 C C . SER A 1 206 ? -9.692 -4.641 -7.852 1.00 93.44 206 SER A C 1
ATOM 1707 O O . SER A 1 206 ? -8.537 -4.216 -7.808 1.00 93.44 206 SER A O 1
ATOM 1709 N N . ALA A 1 207 ? -10.604 -4.128 -8.684 1.00 93.56 207 ALA A N 1
ATOM 1710 C CA . ALA A 1 207 ? -10.313 -3.023 -9.599 1.00 93.56 207 ALA A CA 1
ATOM 1711 C C . ALA A 1 207 ? -9.776 -1.785 -8.858 1.00 93.56 207 ALA A C 1
ATOM 1713 O O . ALA A 1 207 ? -8.883 -1.109 -9.360 1.00 93.56 207 ALA A O 1
ATOM 1714 N N . TYR A 1 208 ? -10.274 -1.533 -7.643 1.00 94.00 208 TYR A N 1
ATOM 1715 C CA . TYR A 1 208 ? -9.806 -0.442 -6.790 1.00 94.00 208 TYR A CA 1
ATOM 1716 C C . TYR A 1 208 ? -8.339 -0.626 -6.379 1.00 94.00 208 TYR A C 1
ATOM 1718 O O . TYR A 1 208 ? -7.525 0.276 -6.560 1.00 94.00 208 TYR A O 1
ATOM 1726 N N . MET A 1 209 ? -7.970 -1.810 -5.888 1.00 95.62 209 MET A N 1
ATOM 1727 C CA . MET A 1 209 ? -6.587 -2.084 -5.481 1.00 95.62 209 MET A CA 1
ATOM 1728 C C . MET A 1 209 ? -5.636 -2.142 -6.680 1.00 95.62 209 MET A C 1
ATOM 1730 O O . MET A 1 209 ? -4.506 -1.661 -6.601 1.00 95.62 209 MET A O 1
ATOM 1734 N N . GLN A 1 210 ? -6.099 -2.666 -7.818 1.00 96.00 210 GLN A N 1
ATOM 1735 C CA . GLN A 1 210 ? -5.361 -2.613 -9.079 1.00 96.00 210 GLN A CA 1
ATOM 1736 C C . GLN A 1 210 ? -5.092 -1.169 -9.516 1.00 96.00 210 GLN A C 1
ATOM 1738 O O . GLN A 1 210 ? -3.984 -0.859 -9.950 1.00 96.00 210 GLN A O 1
ATOM 1743 N N . GLU A 1 211 ? -6.074 -0.277 -9.378 1.00 96.75 211 GLU A N 1
ATOM 1744 C CA . GLU A 1 211 ? -5.907 1.146 -9.665 1.00 96.75 211 GLU A CA 1
ATOM 1745 C C . GLU A 1 211 ? -4.847 1.786 -8.761 1.00 96.75 211 GLU A C 1
ATOM 1747 O O . GLU A 1 211 ? -3.921 2.420 -9.271 1.00 96.75 211 GLU A O 1
ATOM 1752 N N . LEU A 1 212 ? -4.921 1.549 -7.446 1.00 97.50 212 LEU A N 1
ATOM 1753 C CA . LEU A 1 212 ? -3.920 2.033 -6.489 1.00 97.50 212 LEU A CA 1
ATOM 1754 C C . LEU A 1 212 ? -2.514 1.509 -6.804 1.00 97.50 212 LEU A C 1
ATOM 1756 O O . LEU A 1 212 ? -1.543 2.266 -6.762 1.00 97.50 212 LEU A O 1
ATOM 1760 N N . MET A 1 213 ? -2.398 0.226 -7.155 1.00 98.00 213 MET A N 1
ATOM 1761 C CA . MET A 1 213 ? -1.126 -0.383 -7.539 1.00 98.00 213 MET A CA 1
ATOM 1762 C C . MET A 1 213 ? -0.554 0.270 -8.798 1.00 98.00 213 MET A C 1
ATOM 1764 O O . MET A 1 213 ? 0.619 0.636 -8.817 1.00 98.00 213 MET A O 1
ATOM 1768 N N . VAL A 1 214 ? -1.364 0.471 -9.839 1.00 97.81 214 VAL A N 1
ATOM 1769 C CA . VAL A 1 214 ? -0.910 1.120 -11.078 1.00 97.81 214 VAL A CA 1
ATOM 1770 C C . VAL A 1 214 ? -0.485 2.568 -10.828 1.00 97.81 214 VAL A C 1
ATOM 1772 O O . VAL A 1 214 ? 0.536 3.000 -11.372 1.00 97.81 214 VAL A O 1
ATOM 1775 N N . ASP A 1 215 ? -1.203 3.309 -9.986 1.00 97.44 215 ASP A N 1
ATOM 1776 C CA . ASP A 1 215 ? -0.855 4.690 -9.636 1.00 97.44 215 ASP A CA 1
ATOM 1777 C C . ASP A 1 215 ? 0.462 4.761 -8.834 1.00 97.44 215 ASP A C 1
ATOM 1779 O O . ASP A 1 215 ? 1.320 5.615 -9.104 1.00 97.44 215 ASP A O 1
ATOM 1783 N N . LEU A 1 216 ? 0.683 3.823 -7.903 1.00 97.75 216 LEU A N 1
ATOM 1784 C CA . LEU A 1 216 ? 1.945 3.716 -7.171 1.00 97.75 216 LEU A CA 1
ATOM 1785 C C . LEU A 1 216 ? 3.106 3.319 -8.094 1.00 97.75 216 LEU A C 1
ATOM 1787 O O . LEU A 1 216 ? 4.146 3.978 -8.082 1.00 97.75 216 LEU A O 1
ATOM 1791 N N . LEU A 1 217 ? 2.938 2.285 -8.923 1.00 98.00 217 LEU A N 1
ATOM 1792 C CA . LEU A 1 217 ? 3.957 1.841 -9.881 1.00 98.00 217 LEU A CA 1
ATOM 1793 C C . LEU A 1 217 ? 4.314 2.943 -10.881 1.00 98.00 217 LEU A C 1
ATOM 1795 O O . LEU A 1 217 ? 5.486 3.104 -11.221 1.00 98.00 217 LEU A O 1
ATOM 1799 N N . THR A 1 218 ? 3.332 3.734 -11.315 1.00 97.56 218 THR A N 1
ATOM 1800 C CA . THR A 1 218 ? 3.554 4.904 -12.176 1.00 97.56 218 THR A CA 1
ATOM 1801 C C . THR A 1 218 ? 4.441 5.924 -11.467 1.00 97.56 218 THR A C 1
ATOM 1803 O O . THR A 1 218 ? 5.454 6.355 -12.019 1.00 97.56 218 THR A O 1
ATOM 1806 N N . SER A 1 219 ? 4.106 6.263 -10.220 1.00 96.94 219 SER A N 1
ATOM 1807 C CA . SER A 1 219 ? 4.869 7.218 -9.410 1.00 96.94 219 SER A CA 1
ATOM 1808 C C . SER A 1 219 ? 6.304 6.744 -9.161 1.00 96.94 219 SER A C 1
ATOM 1810 O O . SER A 1 219 ? 7.250 7.506 -9.361 1.00 96.94 219 SER A O 1
ATOM 1812 N N . LEU A 1 220 ? 6.479 5.468 -8.805 1.00 96.69 220 LEU A N 1
ATOM 1813 C CA . LEU A 1 220 ? 7.788 4.844 -8.616 1.00 96.69 220 LEU A CA 1
ATOM 1814 C C . LEU A 1 220 ? 8.616 4.834 -9.903 1.00 96.69 220 LEU A C 1
ATOM 1816 O O . LEU A 1 220 ? 9.791 5.177 -9.863 1.00 96.69 220 LEU A O 1
ATOM 1820 N N . SER A 1 221 ? 8.012 4.492 -11.042 1.00 96.62 221 SER A N 1
ATOM 1821 C CA . SER A 1 221 ? 8.720 4.429 -12.329 1.00 96.62 221 SER A CA 1
ATOM 1822 C C . SER A 1 221 ? 9.243 5.801 -12.764 1.00 96.62 221 SER A C 1
ATOM 1824 O O . SER A 1 221 ? 10.333 5.901 -13.320 1.00 96.62 221 SER A O 1
ATOM 1826 N N . ILE A 1 222 ? 8.484 6.864 -12.474 1.00 95.62 222 ILE A N 1
ATOM 1827 C CA . ILE A 1 222 ? 8.858 8.244 -12.804 1.00 95.62 222 ILE A CA 1
ATOM 1828 C C . ILE A 1 222 ? 9.931 8.773 -11.845 1.00 95.62 222 ILE A C 1
ATOM 1830 O O . ILE A 1 222 ? 10.925 9.344 -12.291 1.00 95.62 222 ILE A O 1
ATOM 1834 N N . GLN A 1 223 ? 9.728 8.626 -10.533 1.00 95.12 223 GLN A N 1
ATOM 1835 C CA . GLN A 1 223 ? 10.591 9.261 -9.529 1.00 95.12 223 GLN A CA 1
ATOM 1836 C C . GLN A 1 223 ? 11.840 8.436 -9.204 1.00 95.12 223 GLN A C 1
ATOM 1838 O O . GLN A 1 223 ? 12.906 8.988 -8.934 1.00 95.12 223 GLN A O 1
ATOM 1843 N N . PHE A 1 224 ? 11.722 7.111 -9.253 1.00 94.62 224 PHE A N 1
ATOM 1844 C CA . PHE A 1 224 ? 12.752 6.167 -8.837 1.00 94.62 224 PHE A CA 1
ATOM 1845 C C . PHE A 1 224 ? 12.926 5.070 -9.898 1.00 94.62 224 PHE A C 1
ATOM 1847 O O . PHE A 1 224 ? 12.647 3.900 -9.634 1.00 94.62 224 PHE A O 1
ATOM 1854 N N . PRO A 1 225 ? 13.442 5.397 -11.098 1.00 92.56 225 PRO A N 1
ATOM 1855 C CA . PRO A 1 225 ? 13.530 4.444 -12.210 1.00 92.56 225 PRO A CA 1
ATOM 1856 C C . PRO A 1 225 ? 14.381 3.199 -11.904 1.00 92.56 225 PRO A C 1
ATOM 1858 O O . PRO A 1 225 ? 14.227 2.178 -12.561 1.00 92.56 225 PRO A O 1
ATOM 1861 N N . ASN A 1 226 ? 15.238 3.256 -10.879 1.00 91.62 226 ASN A N 1
ATOM 1862 C CA . ASN A 1 226 ? 16.054 2.133 -10.404 1.00 91.62 226 ASN A CA 1
ATOM 1863 C C . ASN A 1 226 ? 15.474 1.456 -9.143 1.00 91.62 226 ASN A C 1
ATOM 1865 O O . ASN A 1 226 ? 16.214 0.836 -8.375 1.00 91.62 226 ASN A O 1
ATOM 1869 N N . PHE A 1 227 ? 14.183 1.641 -8.850 1.00 94.56 227 PHE A N 1
ATOM 1870 C CA . PHE A 1 227 ? 13.534 0.993 -7.708 1.00 94.56 227 PHE A CA 1
ATOM 1871 C C . PHE A 1 227 ? 13.411 -0.522 -7.920 1.00 94.56 227 PHE A C 1
ATOM 1873 O O . PHE A 1 227 ? 13.717 -1.303 -7.025 1.00 94.56 227 PHE A O 1
ATOM 1880 N N . PHE A 1 228 ? 13.012 -0.937 -9.121 1.00 95.31 228 PHE A N 1
ATOM 1881 C CA . PHE A 1 228 ? 12.853 -2.343 -9.485 1.00 95.31 228 PHE A CA 1
ATOM 1882 C C . PHE A 1 228 ? 14.103 -2.873 -10.190 1.00 95.31 228 PHE A C 1
ATOM 1884 O O . PHE A 1 228 ? 14.715 -2.179 -11.004 1.00 95.31 228 PHE A O 1
ATOM 1891 N N . TYR A 1 229 ? 14.464 -4.131 -9.931 1.00 92.75 229 TYR A N 1
ATOM 1892 C CA . TYR A 1 229 ? 15.498 -4.805 -10.716 1.00 92.75 229 TYR A CA 1
ATOM 1893 C C . TYR A 1 229 ? 15.009 -5.079 -12.146 1.00 92.75 229 TYR A C 1
ATOM 1895 O O . TYR A 1 229 ? 13.816 -5.170 -12.418 1.00 92.75 229 TYR A O 1
ATOM 1903 N N . THR A 1 230 ? 15.925 -5.291 -13.092 1.00 90.94 230 THR A N 1
ATOM 1904 C CA . THR A 1 230 ? 15.558 -5.550 -14.500 1.00 90.94 230 THR A CA 1
ATOM 1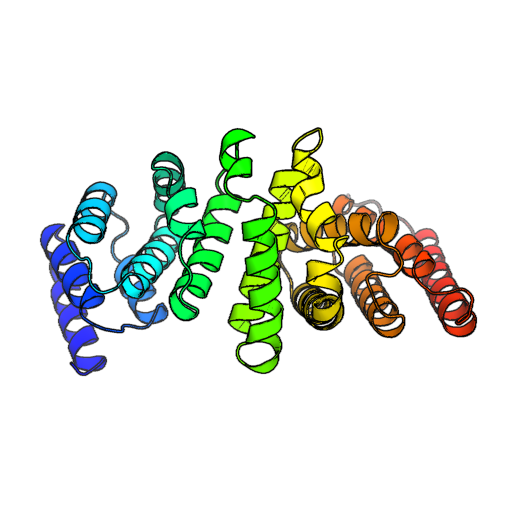905 C C . THR A 1 230 ? 14.638 -6.767 -14.679 1.00 90.94 230 THR A C 1
ATOM 1907 O O . THR A 1 230 ? 13.732 -6.745 -15.516 1.00 90.94 230 THR A O 1
ATOM 1910 N N . ASN A 1 231 ? 14.834 -7.819 -13.878 1.00 91.88 231 ASN A N 1
ATOM 1911 C CA . ASN A 1 231 ? 13.961 -8.995 -13.895 1.00 91.88 231 ASN A CA 1
ATOM 1912 C C . ASN A 1 231 ? 12.566 -8.666 -13.347 1.00 91.88 231 ASN A C 1
ATOM 1914 O O . ASN A 1 231 ? 11.572 -9.044 -13.960 1.00 91.88 231 ASN A O 1
ATOM 1918 N N . ASP A 1 232 ? 12.499 -7.905 -12.254 1.00 95.38 232 ASP A N 1
ATOM 1919 C CA . ASP A 1 232 ? 11.254 -7.434 -11.641 1.00 95.38 232 ASP A CA 1
ATOM 1920 C C . ASP A 1 232 ? 10.430 -6.607 -12.636 1.00 95.38 232 ASP A C 1
ATOM 1922 O O . ASP A 1 232 ? 9.235 -6.837 -12.794 1.00 95.38 232 ASP A O 1
ATOM 1926 N N . ILE A 1 233 ? 11.082 -5.709 -13.383 1.00 96.00 233 ILE A N 1
ATOM 1927 C CA . ILE A 1 233 ? 10.449 -4.907 -14.441 1.00 96.00 233 ILE A CA 1
ATOM 1928 C C . ILE A 1 233 ? 9.841 -5.798 -15.527 1.00 96.00 233 ILE A C 1
ATOM 1930 O O . ILE A 1 233 ? 8.742 -5.525 -16.003 1.00 96.00 233 ILE A O 1
ATOM 1934 N N . THR A 1 234 ? 10.536 -6.868 -15.917 1.00 93.38 234 THR A N 1
ATOM 1935 C CA . THR A 1 234 ? 10.035 -7.808 -16.932 1.00 93.38 234 THR A CA 1
ATOM 1936 C C . THR A 1 234 ? 8.763 -8.504 -16.438 1.00 93.38 234 THR A C 1
ATOM 1938 O O . THR A 1 234 ? 7.774 -8.562 -17.162 1.00 93.38 234 THR A O 1
ATOM 1941 N N . VAL A 1 235 ? 8.747 -8.945 -15.175 1.00 96.62 235 VAL A N 1
ATOM 1942 C CA . VAL A 1 235 ? 7.564 -9.560 -14.553 1.00 96.62 235 VAL A CA 1
ATOM 1943 C C . VAL A 1 235 ? 6.416 -8.554 -14.418 1.00 96.62 235 VAL A C 1
ATOM 1945 O O . VAL A 1 235 ? 5.283 -8.867 -14.781 1.00 96.62 235 VAL A O 1
ATOM 1948 N N . LEU A 1 236 ? 6.692 -7.331 -13.953 1.00 97.69 236 LEU A N 1
ATOM 1949 C CA . LEU A 1 236 ? 5.700 -6.254 -13.869 1.00 97.69 236 LEU A CA 1
ATOM 1950 C C . LEU A 1 236 ? 5.102 -5.924 -15.235 1.00 97.69 236 LEU A C 1
ATOM 1952 O O . LEU A 1 236 ? 3.892 -5.716 -15.341 1.00 97.69 236 LEU A O 1
ATOM 1956 N N . PHE A 1 237 ? 5.931 -5.885 -16.277 1.00 96.94 237 PHE A N 1
ATOM 1957 C CA . PHE A 1 237 ? 5.490 -5.650 -17.643 1.00 96.94 237 PHE A CA 1
ATOM 1958 C C . PHE A 1 237 ? 4.545 -6.760 -18.111 1.00 96.94 237 PHE A C 1
ATOM 1960 O O . PHE A 1 237 ? 3.466 -6.457 -18.613 1.00 96.94 237 PHE A O 1
ATOM 1967 N N . ASP A 1 238 ? 4.896 -8.028 -17.884 1.00 95.81 238 ASP A N 1
ATOM 1968 C CA . ASP A 1 238 ? 4.066 -9.173 -18.268 1.00 95.81 238 ASP A CA 1
ATOM 1969 C C . ASP A 1 238 ? 2.717 -9.186 -17.532 1.00 95.81 238 ASP A C 1
ATOM 1971 O O . ASP A 1 238 ? 1.671 -9.379 -18.162 1.00 95.81 238 ASP A O 1
ATOM 1975 N N . ILE A 1 239 ? 2.717 -8.918 -16.218 1.00 97.06 239 ILE A N 1
ATOM 1976 C CA . ILE A 1 239 ? 1.485 -8.777 -15.423 1.00 97.06 239 ILE A CA 1
ATOM 1977 C C . ILE A 1 239 ? 0.635 -7.638 -15.996 1.00 97.06 239 ILE A C 1
ATOM 1979 O O . ILE A 1 239 ? -0.517 -7.852 -16.368 1.00 97.06 239 ILE A O 1
ATOM 1983 N N . THR A 1 240 ? 1.218 -6.448 -16.161 1.00 97.19 240 THR A N 1
ATOM 1984 C CA . THR A 1 240 ? 0.514 -5.257 -16.665 1.00 97.19 240 THR A CA 1
ATOM 1985 C C . THR A 1 240 ? -0.067 -5.513 -18.061 1.00 97.19 240 THR A C 1
ATOM 1987 O O . THR A 1 240 ? -1.232 -5.213 -18.317 1.00 97.19 240 THR A O 1
ATOM 1990 N N . MET A 1 241 ? 0.693 -6.151 -18.958 1.00 94.19 241 MET A N 1
ATOM 1991 C CA . MET A 1 241 ? 0.242 -6.541 -20.299 1.00 94.19 241 MET A CA 1
ATOM 1992 C C . MET A 1 241 ? -0.934 -7.516 -20.266 1.00 94.19 241 MET A C 1
ATOM 1994 O O . MET A 1 241 ? -1.853 -7.390 -21.082 1.00 94.19 241 MET A O 1
ATOM 1998 N N . ARG A 1 242 ? -0.921 -8.494 -19.355 1.00 94.38 242 ARG A N 1
ATOM 1999 C CA . ARG A 1 242 ? -2.025 -9.444 -19.176 1.00 94.38 242 ARG A CA 1
ATOM 2000 C C . ARG A 1 242 ? -3.292 -8.729 -18.709 1.00 94.38 242 ARG A C 1
ATOM 2002 O O . ARG A 1 242 ? -4.361 -8.941 -19.291 1.00 94.38 242 ARG A O 1
ATOM 2009 N N . GLU A 1 243 ? -3.167 -7.832 -17.736 1.00 93.75 243 GLU A N 1
ATOM 2010 C CA . GLU A 1 243 ? -4.307 -7.106 -17.173 1.00 93.75 243 GLU A CA 1
ATOM 2011 C C . GLU A 1 243 ? -4.951 -6.137 -18.180 1.00 93.75 243 GLU A C 1
ATOM 2013 O O . GLU A 1 243 ? -6.179 -6.036 -18.215 1.00 93.75 243 GLU A O 1
ATOM 2018 N N . THR A 1 244 ? -4.188 -5.549 -19.120 1.00 92.06 244 THR A N 1
ATOM 2019 C CA . THR A 1 244 ? -4.780 -4.732 -20.211 1.00 92.06 244 THR A CA 1
ATOM 2020 C C . THR A 1 244 ? -5.825 -5.477 -21.048 1.00 92.06 244 THR A C 1
ATOM 2022 O O . THR A 1 244 ? -6.678 -4.844 -21.671 1.00 92.06 244 THR A O 1
ATOM 2025 N N . THR A 1 245 ? -5.763 -6.812 -21.091 1.00 88.88 245 THR A N 1
ATOM 2026 C CA . THR A 1 245 ? -6.757 -7.644 -21.786 1.00 88.88 245 THR A CA 1
ATOM 2027 C C . THR A 1 245 ? -7.849 -8.203 -20.895 1.00 88.88 245 THR A C 1
ATOM 2029 O O . THR A 1 245 ? -8.908 -8.547 -21.414 1.00 88.88 245 THR A O 1
ATOM 2032 N N . ARG A 1 246 ? -7.610 -8.311 -19.585 1.00 89.75 246 ARG A N 1
ATOM 2033 C CA . ARG A 1 246 ? -8.586 -8.844 -18.626 1.00 89.75 246 ARG A CA 1
ATOM 2034 C C . ARG A 1 246 ? -9.587 -7.771 -18.194 1.00 89.75 246 ARG A C 1
ATOM 2036 O O . ARG A 1 246 ? -10.767 -8.071 -18.031 1.00 89.75 246 ARG A O 1
ATOM 2043 N N . ILE A 1 247 ? -9.128 -6.532 -18.023 1.00 88.25 247 ILE A N 1
ATOM 2044 C CA . ILE A 1 247 ? -9.915 -5.456 -17.416 1.00 88.25 247 ILE A CA 1
ATOM 2045 C C . ILE A 1 247 ? -10.951 -4.891 -18.390 1.00 88.25 247 ILE A C 1
ATOM 2047 O O . ILE A 1 247 ? -10.632 -4.389 -19.472 1.00 88.25 247 ILE A O 1
ATOM 2051 N N . GLN A 1 248 ? -12.212 -4.924 -17.960 1.00 88.81 248 GLN A N 1
ATOM 2052 C CA . GLN A 1 248 ? -13.336 -4.377 -18.718 1.00 88.81 248 GLN A CA 1
ATOM 2053 C C . GLN A 1 248 ? -13.447 -2.856 -18.573 1.00 88.81 248 GLN A C 1
ATOM 2055 O O . GLN A 1 248 ? -13.768 -2.185 -19.554 1.00 88.81 248 GLN A O 1
ATOM 2060 N N . ASP A 1 249 ? -13.109 -2.300 -17.407 1.00 91.06 249 ASP A N 1
ATOM 2061 C CA . ASP A 1 249 ? -13.100 -0.854 -17.179 1.00 91.06 249 ASP A CA 1
ATOM 2062 C C . ASP A 1 249 ? -12.117 -0.163 -18.138 1.00 91.06 249 ASP A C 1
ATOM 2064 O O . ASP A 1 249 ? -10.913 -0.431 -18.150 1.00 91.06 249 ASP A O 1
ATOM 2068 N N . HIS A 1 250 ? -12.640 0.721 -18.987 1.00 89.75 250 HIS A N 1
ATOM 2069 C CA . HIS A 1 250 ? -11.833 1.421 -19.976 1.00 89.75 250 HIS A CA 1
ATOM 2070 C C . HIS A 1 250 ? -10.829 2.390 -19.331 1.00 89.75 250 HIS A C 1
ATOM 2072 O O . HIS A 1 250 ? -9.696 2.479 -19.797 1.00 89.75 250 HIS A O 1
ATOM 2078 N N . ASN A 1 251 ? -11.206 3.103 -18.270 1.00 92.88 251 ASN A N 1
ATOM 2079 C CA . ASN A 1 251 ? -10.341 4.084 -17.614 1.00 92.88 251 ASN A CA 1
ATOM 2080 C C . ASN A 1 251 ? -9.164 3.398 -16.930 1.00 92.88 251 ASN A C 1
ATOM 2082 O O . ASN A 1 251 ? -8.014 3.785 -17.152 1.00 92.88 251 ASN A O 1
ATOM 2086 N N . LEU A 1 252 ? -9.444 2.337 -16.174 1.00 94.38 252 LEU A N 1
ATOM 2087 C CA . LEU A 1 252 ? -8.402 1.552 -15.530 1.00 94.38 252 LEU A CA 1
ATOM 2088 C C . LEU A 1 252 ? -7.474 0.937 -16.584 1.00 94.38 252 LEU A C 1
ATOM 2090 O O . LEU A 1 252 ? -6.261 1.119 -16.522 1.00 94.38 252 LEU A O 1
ATOM 2094 N N . ARG A 1 253 ? -8.023 0.329 -17.643 1.00 94.88 253 ARG A N 1
ATOM 2095 C CA . ARG A 1 253 ? -7.231 -0.209 -18.763 1.00 94.88 253 ARG A CA 1
ATOM 2096 C C . ARG A 1 253 ? -6.300 0.830 -19.395 1.00 94.88 253 ARG A C 1
ATOM 2098 O O . ARG A 1 253 ? -5.164 0.501 -19.730 1.00 94.88 253 ARG A O 1
ATOM 2105 N N . GLN A 1 254 ? -6.741 2.082 -19.539 1.00 94.19 254 GLN A N 1
ATOM 2106 C CA . GLN A 1 254 ? -5.883 3.166 -20.031 1.00 94.19 254 GLN A CA 1
ATOM 2107 C C . GLN A 1 254 ? -4.735 3.482 -19.064 1.00 94.19 254 GLN A C 1
ATOM 2109 O O . GLN A 1 254 ? -3.631 3.764 -19.530 1.00 94.19 254 GLN A O 1
ATOM 2114 N N . LYS A 1 255 ? -4.944 3.397 -17.743 1.00 96.56 255 LYS A N 1
ATOM 2115 C CA . LYS A 1 255 ? -3.852 3.521 -16.761 1.00 96.56 255 LYS A CA 1
ATOM 2116 C C . LYS A 1 255 ? -2.809 2.413 -16.945 1.00 96.56 255 LYS A C 1
ATOM 2118 O O . LYS A 1 255 ? -1.627 2.723 -17.068 1.00 96.56 255 LYS A O 1
ATOM 2123 N N . PHE A 1 256 ? -3.236 1.156 -17.096 1.00 96.50 256 PHE A N 1
ATOM 2124 C CA . PHE A 1 256 ? -2.326 0.039 -17.398 1.00 96.50 256 PHE A CA 1
ATOM 2125 C C . PHE A 1 256 ? -1.523 0.282 -18.687 1.00 96.50 256 PHE A C 1
ATOM 2127 O O . PHE A 1 256 ? -0.305 0.122 -18.696 1.00 96.50 256 PHE A O 1
ATOM 2134 N N . ILE A 1 257 ? -2.179 0.722 -19.769 1.00 94.69 257 ILE A N 1
ATOM 2135 C CA . ILE A 1 257 ? -1.504 1.019 -21.046 1.00 94.69 257 ILE A CA 1
ATOM 2136 C C . ILE A 1 257 ? -0.445 2.119 -20.878 1.00 94.69 257 ILE A C 1
ATOM 2138 O O . ILE A 1 257 ? 0.633 2.021 -21.464 1.00 94.69 257 ILE A O 1
ATOM 2142 N N . ARG A 1 258 ? -0.730 3.151 -20.075 1.00 96.00 258 ARG A N 1
ATOM 2143 C CA . ARG A 1 258 ? 0.202 4.257 -19.799 1.00 96.00 258 ARG A CA 1
ATOM 2144 C C . ARG A 1 258 ? 1.390 3.842 -18.931 1.00 96.00 258 ARG A C 1
ATOM 2146 O O . ARG A 1 258 ? 2.459 4.420 -19.093 1.00 96.00 258 ARG A O 1
ATOM 2153 N N . LEU A 1 259 ? 1.227 2.845 -18.062 1.00 97.56 259 LEU A N 1
ATOM 2154 C CA . LEU A 1 259 ? 2.307 2.326 -17.218 1.00 97.56 259 LEU A CA 1
ATOM 2155 C C . LEU A 1 259 ? 3.371 1.563 -18.028 1.00 97.56 259 LEU A C 1
ATOM 2157 O O . LEU A 1 259 ? 4.562 1.683 -17.757 1.00 97.56 259 LEU A O 1
ATOM 2161 N N . LEU A 1 260 ? 2.969 0.803 -19.051 1.00 96.81 260 LEU A N 1
ATOM 2162 C CA . LEU A 1 260 ? 3.869 -0.046 -19.847 1.00 96.81 260 LEU A CA 1
ATOM 2163 C C . LEU A 1 260 ? 5.123 0.656 -20.410 1.00 96.81 260 LEU A C 1
ATOM 2165 O O . LEU A 1 260 ? 6.215 0.112 -20.232 1.00 96.81 260 LEU A O 1
ATOM 2169 N N . PRO A 1 261 ? 5.034 1.821 -21.085 1.00 95.50 261 PRO A N 1
ATOM 2170 C CA . PRO A 1 261 ? 6.229 2.518 -21.558 1.00 95.50 261 PRO A CA 1
ATOM 2171 C C . PRO A 1 261 ? 7.134 2.982 -20.410 1.00 95.50 261 PRO A C 1
ATOM 2173 O O . PRO A 1 261 ? 8.351 2.891 -20.549 1.00 95.50 261 PRO A O 1
ATOM 2176 N N . LEU A 1 262 ? 6.568 3.392 -19.270 1.00 97.06 262 LEU A N 1
ATOM 2177 C CA . LEU A 1 262 ? 7.345 3.823 -18.102 1.00 97.06 262 LEU A CA 1
ATOM 2178 C C . LEU A 1 262 ? 8.167 2.665 -17.525 1.00 97.06 262 LEU A C 1
ATOM 2180 O O . LEU A 1 262 ? 9.349 2.829 -17.242 1.00 97.06 262 LEU A O 1
ATOM 2184 N N . LEU A 1 263 ? 7.589 1.461 -17.452 1.00 96.12 263 LEU A N 1
ATOM 2185 C CA . LEU A 1 263 ? 8.324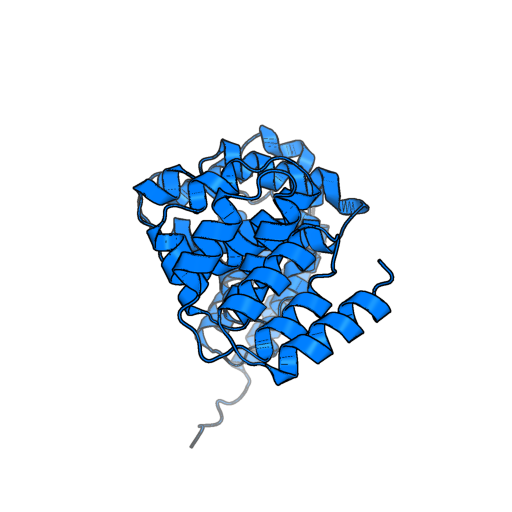 0.264 -17.030 1.00 96.12 263 LEU A CA 1
ATOM 2186 C C . LEU A 1 263 ? 9.511 -0.039 -17.961 1.00 96.12 263 LEU A C 1
ATOM 2188 O O . LEU A 1 263 ? 10.593 -0.387 -17.497 1.00 96.12 263 LEU A O 1
ATOM 2192 N N . ILE A 1 264 ? 9.347 0.128 -19.278 1.00 93.56 264 ILE A N 1
ATOM 2193 C CA . ILE A 1 264 ? 10.442 -0.063 -20.248 1.00 93.56 264 ILE A CA 1
ATOM 2194 C C . ILE A 1 264 ? 11.556 0.977 -20.040 1.00 93.56 264 ILE A C 1
ATOM 2196 O O . ILE A 1 264 ? 12.738 0.674 -20.245 1.00 93.56 264 ILE A O 1
ATOM 2200 N N . GLU A 1 265 ? 11.205 2.204 -19.657 1.00 93.88 265 GLU A N 1
ATOM 2201 C CA . GLU A 1 265 ? 12.169 3.272 -19.375 1.00 93.88 265 GLU A CA 1
ATOM 2202 C C . GLU A 1 265 ? 13.026 2.983 -18.141 1.00 93.88 265 GLU A C 1
ATOM 2204 O O . GLU A 1 265 ? 14.204 3.340 -18.148 1.00 93.88 265 GLU A O 1
ATOM 2209 N N . CYS A 1 266 ? 12.498 2.240 -17.164 1.00 92.75 266 CYS A N 1
ATOM 2210 C CA . CYS A 1 266 ? 13.242 1.766 -15.996 1.00 92.75 266 CYS A CA 1
ATOM 2211 C C . CYS A 1 266 ? 14.319 0.709 -16.325 1.00 92.75 266 CYS A C 1
ATOM 2213 O O . CYS A 1 266 ? 15.155 0.401 -15.478 1.00 92.75 266 CYS A O 1
ATOM 2215 N N . ILE A 1 267 ? 14.342 0.129 -17.535 1.00 90.19 267 ILE A N 1
ATOM 2216 C CA . ILE A 1 267 ? 15.393 -0.828 -17.923 1.00 90.19 267 ILE A CA 1
ATOM 2217 C C . ILE A 1 267 ? 16.703 -0.078 -18.228 1.00 90.19 267 ILE A C 1
ATOM 2219 O O . ILE A 1 267 ? 16.715 0.753 -19.150 1.00 90.19 267 ILE A O 1
ATOM 2223 N N . PRO A 1 268 ? 17.820 -0.417 -17.543 1.00 84.50 268 PRO A N 1
ATOM 2224 C CA . PRO A 1 268 ? 19.121 0.204 -17.778 1.00 84.50 268 PRO A CA 1
ATOM 2225 C C . PRO A 1 268 ? 19.593 0.066 -19.228 1.00 84.50 268 PRO A C 1
ATOM 2227 O O . PRO A 1 268 ? 19.319 -0.931 -19.907 1.00 84.50 268 PRO A O 1
ATOM 2230 N N . VAL A 1 269 ? 20.351 1.055 -19.705 1.00 78.94 269 VAL A N 1
ATOM 2231 C CA . VAL A 1 269 ? 20.864 1.104 -21.088 1.00 78.94 269 VAL A CA 1
ATOM 2232 C C . VAL A 1 269 ? 21.798 -0.074 -21.382 1.00 78.94 269 VAL A C 1
ATOM 2234 O O . VAL A 1 269 ? 21.855 -0.554 -22.513 1.00 78.94 269 VAL A O 1
ATOM 2237 N N . GLU A 1 270 ? 22.471 -0.586 -20.355 1.00 78.50 270 GLU A N 1
ATOM 2238 C CA . GLU A 1 270 ? 23.378 -1.734 -20.384 1.00 78.50 270 GLU A CA 1
ATOM 2239 C C . GLU A 1 270 ? 22.652 -3.066 -20.636 1.00 78.50 270 GLU A C 1
ATOM 2241 O O . GLU A 1 270 ? 23.296 -4.071 -20.934 1.00 78.50 270 GLU A O 1
ATOM 2246 N N . SER A 1 271 ? 21.315 -3.078 -20.579 1.00 80.69 271 SER A N 1
ATOM 2247 C CA . SER A 1 271 ? 20.460 -4.232 -20.895 1.00 80.69 271 SER A CA 1
ATOM 2248 C C . SER A 1 271 ? 19.609 -4.006 -22.161 1.00 80.69 271 SER A C 1
ATOM 2250 O O . SER A 1 271 ? 18.380 -4.148 -22.127 1.00 80.69 271 SER A O 1
ATOM 2252 N N . PRO A 1 272 ? 20.218 -3.683 -23.323 1.00 77.81 272 PRO A N 1
ATOM 2253 C CA . PRO A 1 272 ? 19.476 -3.271 -24.514 1.00 77.81 272 PRO A CA 1
ATOM 2254 C C . PRO A 1 272 ? 18.606 -4.396 -25.090 1.00 77.81 272 PRO A C 1
ATOM 2256 O O . PRO A 1 272 ? 17.563 -4.115 -25.678 1.00 77.81 272 PRO A O 1
ATOM 2259 N N . GLY A 1 273 ? 18.992 -5.664 -24.892 1.00 81.62 273 GLY A N 1
ATOM 2260 C CA . GLY A 1 273 ? 18.231 -6.825 -25.360 1.00 81.62 273 GLY A CA 1
ATOM 2261 C C . GLY A 1 273 ? 16.838 -6.912 -24.732 1.00 81.62 273 GLY A C 1
ATOM 2262 O O . GLY A 1 273 ? 15.848 -7.019 -25.457 1.00 81.62 273 GLY A O 1
ATOM 2263 N N . SER A 1 274 ? 16.743 -6.783 -23.404 1.00 81.12 274 SER A N 1
ATOM 2264 C CA . SER A 1 274 ? 15.460 -6.790 -22.687 1.00 81.12 274 SER A CA 1
ATOM 2265 C C . SER A 1 274 ? 14.596 -5.596 -23.089 1.00 81.12 274 SER A C 1
ATOM 2267 O O . SER A 1 274 ? 13.422 -5.762 -23.414 1.00 81.12 274 SER A O 1
ATOM 2269 N N . LYS A 1 275 ? 15.192 -4.400 -23.182 1.00 87.06 275 LYS A N 1
ATOM 2270 C CA . LYS A 1 275 ? 14.480 -3.180 -23.589 1.00 87.06 275 LYS A CA 1
ATOM 2271 C C . LYS A 1 275 ? 13.895 -3.288 -24.999 1.00 87.06 275 LYS A C 1
ATOM 2273 O O . LYS A 1 275 ? 12.724 -2.971 -25.210 1.00 87.06 275 LYS A O 1
ATOM 2278 N N . GLN A 1 276 ? 14.677 -3.773 -25.966 1.00 87.00 276 GLN A N 1
ATOM 2279 C CA . GLN A 1 276 ? 14.212 -4.003 -27.339 1.00 87.00 276 GLN A CA 1
ATOM 2280 C C . GLN A 1 276 ? 13.105 -5.058 -27.397 1.00 87.00 276 GLN A C 1
ATOM 2282 O O . GLN A 1 276 ? 12.119 -4.872 -28.113 1.00 87.00 276 GLN A O 1
ATOM 2287 N N . HIS A 1 277 ? 13.253 -6.143 -26.635 1.00 87.94 277 HIS A N 1
ATOM 2288 C CA . HIS A 1 277 ? 12.266 -7.211 -26.570 1.00 87.94 277 HIS A CA 1
ATOM 2289 C C . HIS A 1 277 ? 10.910 -6.703 -26.062 1.00 87.94 277 HIS A C 1
ATOM 2291 O O . HIS A 1 277 ? 9.909 -6.870 -26.761 1.00 87.94 277 HIS A O 1
ATOM 2297 N N . LEU A 1 278 ? 10.874 -6.015 -24.916 1.00 88.25 278 LEU A N 1
ATOM 2298 C CA . LEU A 1 278 ? 9.628 -5.473 -24.359 1.00 88.25 278 LEU A CA 1
ATOM 2299 C C . LEU A 1 278 ? 9.024 -4.373 -25.241 1.00 88.25 278 LEU A C 1
ATOM 2301 O O . LEU A 1 278 ? 7.815 -4.351 -25.460 1.00 88.25 278 LEU A O 1
ATOM 2305 N N . THR A 1 279 ? 9.856 -3.510 -25.835 1.00 90.19 279 THR A N 1
ATOM 2306 C CA . THR A 1 279 ? 9.390 -2.481 -26.787 1.00 90.19 279 THR A CA 1
ATOM 2307 C C . THR A 1 279 ? 8.689 -3.109 -27.991 1.00 90.19 279 THR A C 1
ATOM 2309 O O . THR A 1 279 ? 7.653 -2.616 -28.440 1.00 90.19 279 THR A O 1
ATOM 2312 N N . LYS A 1 280 ? 9.236 -4.213 -28.516 1.00 90.69 280 LYS A N 1
ATOM 2313 C CA . LYS A 1 280 ? 8.607 -4.967 -29.602 1.00 90.69 280 LYS A CA 1
ATOM 2314 C C . LYS A 1 280 ? 7.274 -5.570 -29.154 1.00 90.69 280 LYS A C 1
ATOM 2316 O O . LYS A 1 280 ? 6.283 -5.388 -29.853 1.00 90.69 280 LYS A O 1
ATOM 2321 N N . GLN A 1 281 ? 7.234 -6.220 -27.988 1.00 89.56 281 GLN A N 1
ATOM 2322 C CA . GLN A 1 281 ? 5.996 -6.783 -27.438 1.00 89.56 281 GLN A CA 1
ATOM 2323 C C . GLN A 1 281 ? 4.893 -5.724 -27.271 1.00 89.56 281 GLN A C 1
ATOM 2325 O O . GLN A 1 281 ? 3.745 -5.966 -27.646 1.00 89.56 281 GLN A O 1
ATOM 2330 N N . LEU A 1 282 ? 5.240 -4.540 -26.749 1.00 89.12 282 LEU A N 1
ATOM 2331 C CA . LEU A 1 282 ? 4.306 -3.425 -26.593 1.00 89.12 282 LEU A CA 1
ATOM 2332 C C . LEU A 1 282 ? 3.747 -2.972 -27.946 1.00 89.12 282 LEU A C 1
ATOM 2334 O O . LEU A 1 282 ? 2.535 -2.831 -28.097 1.00 89.12 282 LEU A O 1
ATOM 2338 N N . ARG A 1 283 ? 4.620 -2.782 -28.943 1.00 89.94 283 ARG A N 1
ATOM 2339 C CA . ARG A 1 283 ? 4.215 -2.386 -30.298 1.00 89.94 283 ARG A CA 1
ATOM 2340 C C . ARG A 1 283 ? 3.254 -3.404 -30.913 1.00 89.94 283 ARG A C 1
ATOM 2342 O O . ARG A 1 283 ? 2.159 -3.026 -31.315 1.00 89.94 283 ARG A O 1
ATOM 2349 N N . ASP A 1 284 ? 3.617 -4.686 -30.882 1.00 89.12 284 ASP A N 1
ATOM 2350 C CA . ASP A 1 284 ? 2.799 -5.773 -31.432 1.00 89.12 284 ASP A CA 1
ATOM 2351 C C . ASP A 1 284 ? 1.404 -5.833 -30.773 1.00 89.12 284 ASP A C 1
ATOM 2353 O O . ASP A 1 284 ? 0.414 -6.205 -31.407 1.00 89.12 284 ASP A O 1
ATOM 2357 N N . LYS A 1 285 ? 1.300 -5.470 -29.488 1.00 85.69 285 LYS A N 1
ATOM 2358 C CA . LYS A 1 285 ? 0.027 -5.396 -28.759 1.00 85.69 285 LYS A CA 1
ATOM 2359 C C . LYS A 1 285 ? -0.800 -4.173 -29.147 1.00 85.69 285 LYS A C 1
ATOM 2361 O O . LYS A 1 285 ? -1.994 -4.323 -29.396 1.00 85.69 285 LYS A O 1
ATOM 2366 N N . LEU A 1 286 ? -0.190 -2.990 -29.206 1.00 86.56 286 LEU A N 1
ATOM 2367 C CA . LEU A 1 286 ? -0.875 -1.754 -29.598 1.00 86.56 286 LEU A CA 1
ATOM 2368 C C . LEU A 1 286 ? -1.400 -1.841 -31.035 1.00 86.56 286 LEU A C 1
ATOM 2370 O O . LEU A 1 286 ? -2.538 -1.454 -31.292 1.00 86.56 286 LEU A O 1
ATOM 2374 N N . ASP A 1 287 ? -0.632 -2.441 -31.943 1.00 87.19 287 ASP A N 1
ATOM 2375 C CA . ASP A 1 287 ? -1.057 -2.667 -33.325 1.00 87.19 287 ASP A CA 1
ATOM 2376 C C . ASP A 1 287 ? -2.294 -3.580 -33.395 1.00 87.19 287 ASP A C 1
ATOM 2378 O O . ASP A 1 287 ? -3.221 -3.309 -34.160 1.00 87.19 287 ASP A O 1
ATOM 2382 N N . LYS A 1 288 ? -2.381 -4.619 -32.550 1.00 84.31 288 LYS A N 1
ATOM 2383 C CA . LYS A 1 288 ? -3.575 -5.486 -32.435 1.00 84.31 288 LYS A CA 1
ATOM 2384 C C . LYS A 1 288 ? -4.797 -4.757 -31.875 1.00 84.31 288 LYS A C 1
ATOM 2386 O O . LYS A 1 288 ? -5.916 -5.015 -32.316 1.00 84.31 288 LYS A O 1
ATOM 2391 N N . ILE A 1 289 ? -4.594 -3.865 -30.907 1.00 79.81 289 ILE A N 1
ATOM 2392 C CA . ILE A 1 289 ? -5.675 -3.052 -30.334 1.00 79.81 289 ILE A CA 1
ATOM 2393 C C . ILE A 1 289 ? -6.216 -2.088 -31.398 1.00 79.81 289 ILE A C 1
ATOM 2395 O O . ILE A 1 289 ? -7.423 -2.029 -31.605 1.00 79.81 289 ILE A O 1
ATOM 2399 N N . ASN A 1 290 ? -5.330 -1.405 -32.125 1.00 78.69 290 ASN A N 1
ATOM 2400 C CA . ASN A 1 290 ? -5.704 -0.429 -33.153 1.00 78.69 290 ASN A CA 1
ATOM 2401 C C . ASN A 1 290 ? -6.306 -1.064 -34.418 1.00 78.69 290 ASN A C 1
ATOM 2403 O O . ASN A 1 290 ? -7.060 -0.409 -35.132 1.00 78.69 290 ASN A O 1
ATOM 2407 N N . SER A 1 291 ? -5.973 -2.324 -34.713 1.00 78.44 291 SER A N 1
ATOM 2408 C CA . SER A 1 291 ? -6.504 -3.067 -35.867 1.00 78.44 291 SER A CA 1
ATOM 2409 C C . SER A 1 291 ? -7.783 -3.859 -35.572 1.00 78.44 291 SER A C 1
ATOM 2411 O O . SER A 1 291 ? -8.404 -4.370 -36.505 1.00 78.44 291 SER A O 1
ATOM 2413 N N . SER A 1 292 ? -8.208 -3.954 -34.308 1.00 67.50 292 SER A N 1
ATOM 2414 C CA . SER A 1 292 ? -9.479 -4.593 -33.956 1.00 67.50 292 SER A CA 1
ATOM 2415 C C . SER A 1 292 ? -10.648 -3.666 -34.322 1.00 67.50 292 SER A C 1
ATOM 2417 O O . SER A 1 292 ? -10.679 -2.524 -33.860 1.00 67.50 292 SER A O 1
ATOM 2419 N N . PRO A 1 293 ? -11.618 -4.109 -35.147 1.00 51.28 293 PRO A N 1
ATOM 2420 C CA . PRO A 1 293 ? -12.755 -3.277 -35.520 1.00 51.28 293 PRO A CA 1
ATOM 2421 C C . PRO A 1 293 ? -13.561 -2.920 -34.269 1.00 51.28 293 PRO A C 1
ATOM 2423 O O . PRO A 1 293 ? -13.951 -3.804 -33.508 1.00 51.28 293 PRO A O 1
ATOM 2426 N N . MET A 1 294 ? -13.821 -1.625 -34.061 1.00 45.97 294 MET A N 1
ATOM 2427 C CA . MET A 1 294 ? -14.762 -1.171 -33.040 1.00 45.97 294 MET A CA 1
ATOM 2428 C C . MET A 1 294 ? -16.148 -1.718 -33.383 1.00 45.97 294 MET A C 1
ATOM 2430 O O . MET A 1 294 ? -16.851 -1.162 -34.224 1.00 45.97 294 MET A O 1
ATOM 2434 N N . THR A 1 295 ? -16.543 -2.832 -32.772 1.00 39.75 295 THR A N 1
ATOM 2435 C CA . THR A 1 295 ? -17.942 -3.257 -32.776 1.00 39.75 295 THR A CA 1
ATOM 2436 C C . THR A 1 295 ? -18.741 -2.198 -32.020 1.00 39.75 295 THR A C 1
ATOM 2438 O O . THR A 1 295 ? -18.465 -1.995 -30.835 1.00 39.75 295 THR A O 1
ATOM 2441 N N . PRO A 1 296 ? -19.702 -1.510 -32.665 1.00 37.44 296 PRO A N 1
ATOM 2442 C CA . PRO A 1 296 ? -20.597 -0.618 -31.955 1.00 37.44 296 PRO A CA 1
ATOM 2443 C C . PRO A 1 296 ? -21.420 -1.476 -30.996 1.00 37.44 296 PRO A C 1
ATOM 2445 O O . PRO A 1 296 ? -22.172 -2.350 -31.427 1.00 37.44 296 PRO A O 1
ATOM 2448 N N . THR A 1 297 ? -21.239 -1.264 -29.698 1.00 41.97 297 THR A N 1
ATOM 2449 C CA . THR A 1 297 ? -22.184 -1.723 -28.683 1.00 41.97 297 THR A CA 1
ATOM 2450 C C . THR A 1 297 ? -23.487 -0.959 -28.895 1.00 41.97 297 THR A C 1
ATOM 2452 O O . THR A 1 297 ? -23.523 0.253 -28.675 1.00 41.97 297 THR A O 1
ATOM 2455 N N . TYR A 1 298 ? -24.499 -1.664 -29.405 1.00 35.97 298 TYR A N 1
ATOM 2456 C CA . TYR A 1 298 ? -25.898 -1.235 -29.431 1.00 35.97 298 TYR A CA 1
ATOM 2457 C C . TYR A 1 298 ? -26.552 -1.472 -28.073 1.00 35.97 298 TYR A C 1
ATOM 2459 O O . TYR A 1 298 ? -26.218 -2.505 -27.447 1.00 35.97 298 TYR A O 1
#

Radius of gyration: 22.65 Å; Cα contacts (8 Å, |Δi|>4): 272; chains: 1; bounding box: 55×47×66 Å

Foldseek 3Di:
DPPVVLVVLLVVLLVVLDLVSVLVNLVVQQVDPDDLVVLLVSQLSNLPDPCLVVLVVSVVPDPPHLLSNLSNLLSNCVNVVVSLVVCVVVLCLLVLLPDDDLNNVLSSLSSLLSNLVVDQDDPVSLVSVALVSLLSLLVSLQVCLPPPLSSNLSSLSSLLSNLVNLCVDDDPSNCRNVVSLPDPSCVVSLASSLVSLLVNQLPDDDLVSVLSSLVVLQVCLVPPLQSDDLVSLLSLLVSLLVVLVVDPDPVSNVSSLVSNVSSLVSHDPVPVVSSVVSVVVNVVSVVVVVPDDPDPDD

InterPro domains:
  IPR018556 SPIN90/Ldb17, leucine-rich domain [PF09431] (149-271)
  IPR030125 SPIN90/Ldb17 [PTHR13357] (11-291)

Organism: NCBI:txid261099

Sequence (298 aa):
MDPQELLDQLQKYRERSSREDFIEILDLVSQYNVSLRHLEIIIQEIHEFDIFDDIKLITNELYPNVSAHLSILLSLGHVVPNIYRKLCDEDWFTVLVDINSPRESHLSHLLLVELLQCHELTNSELEIFNSKYITRVCQTVYDQYYQNEEYTNSAIVLLLVLQGQFSKKSGDISQTLLNVFGSDEIGHWRKEISLAMIFVYNREESAYMQELMVDLLTSLSIQFPNFFYTNDITVLFDITMRETTRIQDHNLRQKFIRLLPLLIECIPVESPGSKQHLTKQLRDKLDKINSSPMTPTY